Protein AF-A0A9K3GEQ9-F1 (afdb_monomer_lite)

Foldseek 3Di:
DPPVVVVVVQQVVLVDLVQQLVVQLVVQLVLLVLLLLLVVLCCCQVVVDPPPPVVVVVVVVSSVVSNCCSNVVSNVLSVVCVVVVQFGDDPRDTYRDCDCVNCVCSLVSCCVVHLVSSVVSLVSLVVSLVVSVVSLVVVPPDDPVNVVSVVVNVLSSQLSVLVCQLCVLVNVQSVCCSVDVVDDDPVSVVSNVVSVVVSVVSVCCSVVVPPVNVVVVVCVVVPPDPPVVVVVVVVVVVVVVVPPDPPPPPDDPPDPPDDDDDDDDDD

Structure (mmCIF, N/CA/C/O backbone):
data_AF-A0A9K3GEQ9-F1
#
_entry.id   AF-A0A9K3GEQ9-F1
#
loop_
_atom_site.group_PDB
_atom_site.id
_atom_site.type_symbol
_atom_site.label_atom_id
_atom_site.label_alt_id
_atom_site.label_comp_id
_atom_site.label_asym_id
_atom_site.label_entity_id
_atom_site.label_seq_id
_atom_site.pdbx_PDB_ins_code
_atom_site.Cartn_x
_atom_site.Cartn_y
_atom_site.Cartn_z
_atom_site.occupancy
_atom_site.B_iso_or_equiv
_atom_site.auth_seq_id
_atom_site.auth_comp_id
_atom_site.auth_asym_id
_atom_site.auth_atom_id
_atom_site.pdbx_PDB_model_num
ATOM 1 N N . MET A 1 1 ? 33.918 9.295 -15.907 1.00 46.88 1 MET A N 1
ATOM 2 C CA . MET A 1 1 ? 34.388 7.951 -16.320 1.00 46.88 1 MET A CA 1
ATOM 3 C C . MET A 1 1 ? 34.282 6.873 -15.223 1.00 46.88 1 MET A C 1
ATOM 5 O O . MET A 1 1 ? 34.717 5.760 -15.465 1.00 46.88 1 MET A O 1
ATOM 9 N N . SER A 1 2 ? 33.614 7.108 -14.082 1.00 50.62 2 SER A N 1
ATOM 10 C CA . SER A 1 2 ? 33.509 6.112 -12.988 1.00 50.62 2 SER A CA 1
ATOM 11 C C . SER A 1 2 ? 32.165 5.360 -12.909 1.00 50.62 2 SER A C 1
ATOM 13 O O . SER A 1 2 ? 31.911 4.670 -11.929 1.00 50.62 2 SER A O 1
ATOM 15 N N . ALA A 1 3 ? 31.292 5.479 -13.918 1.00 52.16 3 ALA A N 1
ATOM 16 C CA . ALA A 1 3 ? 29.950 4.877 -13.898 1.00 52.16 3 ALA A CA 1
ATOM 17 C C . ALA A 1 3 ? 29.906 3.394 -14.333 1.00 52.16 3 ALA A C 1
ATOM 19 O O . ALA A 1 3 ? 28.918 2.719 -14.068 1.00 52.16 3 ALA A O 1
ATOM 20 N N . GLY A 1 4 ? 30.962 2.867 -14.971 1.00 53.47 4 GLY A N 1
ATOM 21 C CA . GLY A 1 4 ? 30.954 1.514 -15.554 1.00 53.47 4 GLY A CA 1
ATOM 22 C C . GLY A 1 4 ? 31.165 0.359 -14.565 1.00 53.47 4 GLY A C 1
ATOM 23 O O . GLY A 1 4 ? 30.733 -0.758 -14.828 1.00 53.47 4 GLY A O 1
ATOM 24 N N . LEU A 1 5 ? 31.797 0.608 -13.413 1.00 53.12 5 LEU A N 1
ATOM 25 C CA . LEU A 1 5 ? 32.061 -0.433 -12.405 1.00 53.12 5 LEU A CA 1
ATOM 26 C C . LEU A 1 5 ? 30.821 -0.787 -11.568 1.00 53.12 5 LEU A C 1
ATOM 28 O O . LEU A 1 5 ? 30.738 -1.888 -11.034 1.00 53.12 5 LEU A O 1
ATOM 32 N N . CYS A 1 6 ? 29.841 0.116 -11.464 1.00 57.03 6 CYS A N 1
ATOM 33 C CA . CYS A 1 6 ? 28.639 -0.124 -10.659 1.00 57.03 6 CYS A CA 1
ATOM 34 C C . CYS A 1 6 ? 27.585 -0.952 -11.414 1.00 57.03 6 CYS A C 1
ATOM 36 O O . CYS A 1 6 ? 26.903 -1.783 -10.817 1.00 57.03 6 CYS A O 1
ATOM 38 N N . THR A 1 7 ? 27.488 -0.782 -12.735 1.00 59.28 7 THR A N 1
ATOM 39 C CA . THR A 1 7 ? 26.505 -1.478 -13.578 1.00 59.28 7 THR A CA 1
ATOM 40 C C . THR A 1 7 ? 26.748 -2.985 -13.633 1.00 59.28 7 THR A C 1
ATOM 42 O O . THR A 1 7 ? 25.789 -3.741 -13.521 1.00 59.28 7 THR A O 1
ATOM 45 N N . GLN A 1 8 ? 28.008 -3.437 -13.697 1.00 61.53 8 GLN A N 1
ATOM 46 C CA . GLN A 1 8 ? 28.331 -4.874 -13.698 1.00 61.53 8 GLN A CA 1
ATOM 47 C C . GLN A 1 8 ? 27.976 -5.570 -12.373 1.00 61.53 8 GLN A C 1
ATOM 49 O O . GLN A 1 8 ? 27.450 -6.687 -12.379 1.00 61.53 8 GLN A O 1
ATOM 54 N N . CYS A 1 9 ? 28.189 -4.902 -11.234 1.00 60.94 9 CYS A N 1
ATOM 55 C CA . CYS A 1 9 ? 27.784 -5.427 -9.928 1.00 60.94 9 CYS A CA 1
ATOM 56 C C . CYS A 1 9 ? 26.259 -5.525 -9.807 1.00 60.94 9 CYS A C 1
ATOM 58 O O . CYS A 1 9 ? 25.742 -6.516 -9.294 1.00 60.94 9 CYS A O 1
ATOM 60 N N . ALA A 1 10 ? 25.526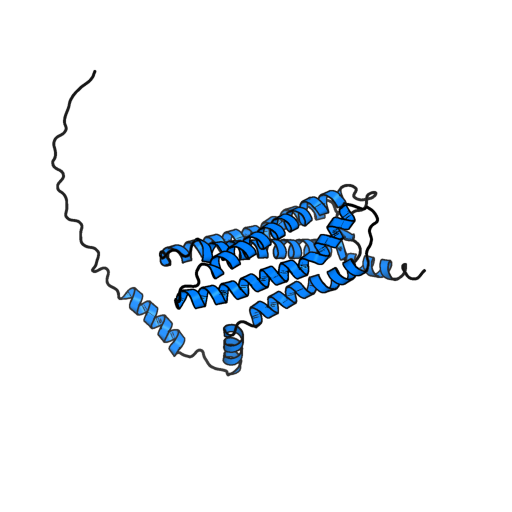 -4.534 -10.314 1.00 61.78 10 ALA A N 1
ATOM 61 C CA . ALA A 1 10 ? 24.074 -4.518 -10.210 1.00 61.78 10 ALA A CA 1
ATOM 62 C C . ALA A 1 10 ? 23.394 -5.563 -11.117 1.00 61.78 10 ALA A C 1
ATOM 64 O O . ALA A 1 10 ? 22.418 -6.197 -10.707 1.00 61.78 10 ALA A O 1
ATOM 65 N N . SER A 1 11 ? 23.958 -5.831 -12.301 1.00 61.56 11 SER A N 1
ATOM 66 C CA . SER A 1 11 ? 23.507 -6.931 -13.163 1.00 61.56 11 SER A CA 1
ATOM 67 C C . SER A 1 11 ? 23.730 -8.310 -12.532 1.00 61.56 11 SER A C 1
ATOM 69 O O . SER A 1 11 ? 22.896 -9.196 -12.704 1.00 61.56 11 SER A O 1
ATOM 71 N N . ALA A 1 12 ? 24.796 -8.492 -11.742 1.00 68.12 12 ALA A N 1
ATOM 72 C CA . ALA A 1 12 ? 25.027 -9.746 -11.022 1.00 68.12 12 ALA A CA 1
ATOM 73 C C . ALA A 1 12 ? 23.989 -9.974 -9.907 1.00 68.12 12 ALA A C 1
ATOM 75 O O . ALA A 1 12 ? 23.547 -11.104 -9.696 1.00 68.12 12 ALA A O 1
ATOM 76 N N . VAL A 1 13 ? 23.542 -8.903 -9.239 1.00 73.31 13 VAL A N 1
ATOM 77 C CA . VAL A 1 13 ? 22.483 -8.963 -8.213 1.00 73.31 13 VAL A CA 1
ATOM 78 C C . VAL A 1 13 ? 21.119 -9.300 -8.828 1.00 73.31 13 VAL A C 1
ATOM 80 O O . VAL A 1 13 ? 20.338 -10.028 -8.223 1.00 73.31 13 VAL A O 1
ATOM 83 N N . CYS A 1 14 ? 20.847 -8.849 -10.057 1.00 79.94 14 CYS A N 1
ATOM 84 C CA . CYS A 1 14 ? 19.617 -9.177 -10.790 1.00 79.94 14 CYS A CA 1
ATOM 85 C C . CYS A 1 14 ? 19.698 -10.488 -11.591 1.00 79.94 14 CYS A C 1
ATOM 87 O O . CYS A 1 14 ? 18.808 -10.763 -12.394 1.00 79.94 14 CYS A O 1
ATOM 89 N N . SER A 1 15 ? 20.739 -11.305 -11.392 1.00 74.69 15 SER A N 1
ATOM 90 C CA . SER A 1 15 ? 20.935 -12.547 -12.158 1.00 74.69 15 SER A CA 1
ATOM 91 C C . SER A 1 15 ? 19.791 -13.557 -11.983 1.00 74.69 15 SER A C 1
ATOM 93 O O . SER A 1 15 ? 19.531 -14.357 -12.881 1.00 74.69 15 SER A O 1
ATOM 95 N N . GLY A 1 16 ? 19.053 -13.485 -10.870 1.00 82.12 16 GLY A N 1
ATOM 96 C CA . GLY A 1 16 ? 17.821 -14.240 -10.661 1.00 82.12 16 GLY A CA 1
ATOM 97 C C . GLY A 1 16 ? 16.573 -13.406 -10.951 1.00 82.12 16 GLY A C 1
ATOM 98 O O . GLY A 1 16 ? 16.190 -12.568 -10.135 1.00 82.12 16 GLY A O 1
ATOM 99 N N . ARG A 1 17 ? 15.855 -13.710 -12.042 1.00 85.69 17 ARG A N 1
ATOM 100 C CA . ARG A 1 17 ? 14.510 -13.150 -12.322 1.00 85.69 17 ARG A CA 1
ATOM 101 C C . ARG A 1 17 ? 13.526 -13.361 -11.163 1.00 85.69 17 ARG A C 1
ATOM 103 O O . ARG A 1 17 ? 12.593 -12.584 -10.983 1.00 85.69 17 ARG A O 1
ATOM 110 N N . GLU A 1 18 ? 13.755 -14.397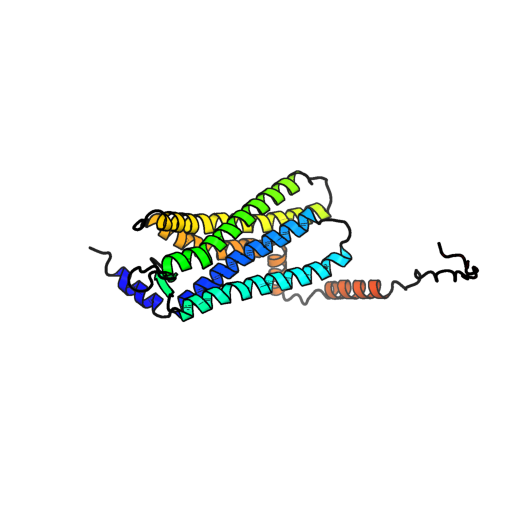 -10.359 1.00 91.44 18 GLU A N 1
ATOM 111 C CA . GLU A 1 18 ? 12.980 -14.721 -9.159 1.00 91.44 18 GLU A CA 1
ATOM 112 C C . GLU A 1 18 ? 12.973 -13.583 -8.128 1.00 91.44 18 GLU A C 1
ATOM 114 O O . GLU A 1 18 ? 11.944 -13.346 -7.497 1.00 91.44 18 GLU A O 1
ATOM 119 N N . TYR A 1 19 ? 14.073 -12.831 -7.998 1.00 91.81 19 TYR A N 1
ATOM 120 C CA . TYR A 1 19 ? 14.145 -11.699 -7.072 1.00 91.81 19 TYR A CA 1
ATOM 121 C C . TYR A 1 19 ? 13.210 -10.563 -7.491 1.00 91.81 19 TYR A C 1
ATOM 123 O O . TYR A 1 19 ? 12.513 -10.011 -6.642 1.00 91.81 19 TYR A O 1
ATOM 131 N N . GLY A 1 20 ? 13.130 -10.260 -8.791 1.00 93.00 20 GLY A N 1
ATOM 132 C CA . GLY A 1 20 ? 12.207 -9.252 -9.319 1.00 93.00 20 GLY A CA 1
ATOM 133 C C . GLY A 1 20 ? 10.742 -9.626 -9.087 1.00 93.00 20 GLY A C 1
ATOM 134 O O . GLY A 1 20 ? 9.950 -8.786 -8.663 1.00 93.00 20 GLY A O 1
ATOM 135 N N . VAL A 1 21 ? 10.396 -10.908 -9.268 1.00 95.69 21 VAL A N 1
ATOM 136 C CA . VAL A 1 21 ? 9.047 -11.427 -8.974 1.00 95.69 21 VAL A CA 1
ATOM 137 C C . VAL A 1 21 ? 8.713 -11.281 -7.494 1.00 95.69 21 VAL A C 1
ATOM 139 O O . VAL A 1 21 ? 7.637 -10.790 -7.151 1.00 95.69 21 VAL A O 1
ATOM 142 N N . GLN A 1 22 ? 9.625 -11.703 -6.612 1.00 95.19 22 GLN A N 1
ATOM 143 C CA . GLN A 1 22 ? 9.430 -11.604 -5.167 1.00 95.19 22 GLN A CA 1
ATOM 144 C C . GLN A 1 22 ? 9.269 -10.146 -4.739 1.00 95.19 22 GLN A C 1
ATOM 146 O O . GLN A 1 22 ? 8.322 -9.827 -4.021 1.00 95.19 22 GLN A O 1
ATOM 151 N N . GLN A 1 23 ? 10.147 -9.259 -5.213 1.00 94.00 23 GLN A N 1
ATOM 152 C CA . GLN A 1 23 ? 10.095 -7.841 -4.883 1.00 94.00 23 GLN A CA 1
ATOM 153 C C . GLN A 1 23 ? 8.774 -7.212 -5.346 1.00 94.00 23 GLN A C 1
ATOM 155 O O . GLN A 1 23 ? 8.074 -6.615 -4.530 1.00 94.00 23 GLN A O 1
ATOM 160 N N . TYR A 1 24 ? 8.383 -7.418 -6.610 1.00 95.88 24 TYR A N 1
ATOM 161 C CA . TYR A 1 24 ? 7.104 -6.941 -7.143 1.00 95.88 24 TYR A CA 1
ATOM 162 C C . TYR A 1 24 ? 5.922 -7.432 -6.302 1.00 95.88 24 TYR A C 1
ATOM 164 O O . TYR A 1 24 ? 5.072 -6.642 -5.890 1.00 95.88 24 TYR A O 1
ATOM 172 N N . TYR A 1 25 ? 5.882 -8.737 -6.016 1.00 97.19 25 TYR A N 1
ATOM 173 C CA . TYR A 1 25 ? 4.788 -9.352 -5.275 1.00 97.19 25 TYR A CA 1
ATOM 174 C C . TYR A 1 25 ? 4.661 -8.768 -3.866 1.00 97.19 25 TYR A C 1
ATOM 176 O O . TYR A 1 25 ? 3.570 -8.361 -3.466 1.00 97.19 25 TYR A O 1
ATOM 184 N N . PHE A 1 26 ? 5.762 -8.689 -3.113 1.00 95.56 26 PHE A N 1
ATOM 185 C CA . PHE A 1 26 ? 5.728 -8.166 -1.749 1.00 95.56 26 PHE A CA 1
ATOM 186 C C . PHE A 1 26 ? 5.393 -6.675 -1.701 1.00 95.56 26 PHE A C 1
ATOM 188 O O . PHE A 1 26 ? 4.630 -6.268 -0.824 1.00 95.56 26 PHE A O 1
ATOM 195 N N . GLU A 1 27 ? 5.899 -5.873 -2.641 1.00 95.00 27 GLU A N 1
ATOM 196 C CA . GLU A 1 27 ? 5.542 -4.457 -2.726 1.00 95.00 27 GLU A CA 1
ATOM 197 C C . GLU A 1 27 ? 4.049 -4.273 -3.043 1.00 95.00 27 GLU A C 1
ATOM 199 O O . GLU A 1 27 ? 3.363 -3.525 -2.346 1.00 95.00 27 GLU A O 1
ATOM 204 N N . ALA A 1 28 ? 3.504 -5.012 -4.013 1.00 96.44 28 ALA A N 1
ATOM 205 C CA . ALA A 1 28 ? 2.084 -4.945 -4.362 1.00 96.44 28 ALA A CA 1
ATOM 206 C C . ALA A 1 28 ? 1.176 -5.416 -3.209 1.00 96.44 28 ALA A C 1
ATOM 208 O O . ALA A 1 28 ? 0.184 -4.760 -2.882 1.00 96.44 28 ALA A O 1
ATOM 209 N N . VAL A 1 29 ? 1.544 -6.505 -2.524 1.00 96.75 29 VAL A N 1
ATOM 210 C CA . VAL A 1 29 ? 0.854 -6.979 -1.311 1.00 96.75 29 VAL A CA 1
ATOM 211 C C . VAL A 1 29 ? 0.884 -5.915 -0.213 1.00 96.75 29 VAL A C 1
ATOM 213 O O . VAL A 1 29 ? -0.140 -5.676 0.428 1.00 96.75 29 VAL A O 1
ATOM 216 N N . ALA A 1 30 ? 2.027 -5.260 0.014 1.00 94.69 30 ALA A N 1
ATOM 217 C CA . ALA A 1 30 ? 2.152 -4.204 1.017 1.00 94.69 30 ALA A CA 1
ATOM 218 C C . ALA A 1 30 ? 1.240 -3.011 0.689 1.00 94.69 30 ALA A C 1
ATOM 220 O O . ALA A 1 30 ? 0.511 -2.529 1.562 1.00 94.69 30 ALA A O 1
ATOM 221 N N . VAL A 1 31 ? 1.216 -2.586 -0.578 1.00 95.56 31 VAL A N 1
ATOM 222 C CA . VAL A 1 31 ? 0.337 -1.522 -1.078 1.00 95.56 31 VAL A CA 1
ATOM 223 C C . VAL A 1 31 ? -1.128 -1.899 -0.864 1.00 95.56 31 VAL A C 1
ATOM 225 O O . VAL A 1 31 ? -1.837 -1.194 -0.144 1.00 95.56 31 VAL A O 1
ATOM 228 N N . LEU A 1 32 ? -1.586 -3.046 -1.368 1.00 96.62 32 LEU A N 1
ATOM 229 C CA . LEU A 1 32 ? -2.963 -3.508 -1.164 1.00 96.62 32 LEU A CA 1
ATOM 230 C C . LEU A 1 32 ? -3.318 -3.680 0.318 1.00 96.62 32 LEU A C 1
ATOM 232 O O . LEU A 1 32 ? -4.439 -3.360 0.727 1.00 96.62 32 LEU A O 1
ATOM 236 N N . GLY A 1 33 ? -2.371 -4.112 1.149 1.00 95.38 33 GLY A N 1
ATOM 237 C CA . GLY A 1 33 ? -2.557 -4.238 2.591 1.00 95.38 33 GLY A CA 1
ATOM 238 C C . GLY A 1 33 ? -2.926 -2.925 3.263 1.00 95.38 33 GLY A C 1
ATOM 239 O O . GLY A 1 33 ? -3.820 -2.898 4.113 1.00 95.38 33 GLY A O 1
ATOM 240 N N . THR A 1 34 ? -2.338 -1.812 2.825 1.00 95.12 34 THR A N 1
ATOM 241 C CA . THR A 1 34 ? -2.711 -0.490 3.346 1.00 95.12 34 THR A CA 1
ATOM 242 C C . THR A 1 34 ? -4.159 -0.117 3.013 1.00 95.12 34 THR A C 1
ATOM 244 O O . THR A 1 34 ? -4.868 0.399 3.878 1.00 95.12 34 THR A O 1
ATOM 247 N N . SER A 1 35 ? -4.658 -0.477 1.824 1.00 95.94 35 SER A N 1
ATOM 248 C CA . SER A 1 35 ? -6.065 -0.264 1.451 1.00 95.94 35 SER A CA 1
ATOM 249 C C . SER A 1 35 ? -7.030 -1.115 2.292 1.00 95.94 35 SER A C 1
ATOM 251 O O . SER A 1 35 ? -8.099 -0.646 2.700 1.00 95.94 35 SER A O 1
ATOM 253 N N . ALA A 1 36 ? -6.638 -2.347 2.639 1.00 95.19 36 ALA A N 1
ATOM 254 C CA . ALA A 1 36 ? -7.415 -3.212 3.524 1.00 95.19 36 ALA A CA 1
ATOM 255 C C . ALA A 1 36 ? -7.489 -2.632 4.948 1.00 95.19 36 ALA A C 1
ATOM 257 O O . ALA A 1 36 ? -8.560 -2.631 5.567 1.00 95.19 36 ALA A O 1
ATOM 258 N N . ILE A 1 37 ? -6.378 -2.077 5.445 1.00 92.75 37 ILE A N 1
ATOM 259 C CA . ILE A 1 37 ? -6.312 -1.363 6.728 1.00 92.75 37 ILE A CA 1
ATOM 260 C C . ILE A 1 37 ? -7.225 -0.126 6.707 1.00 92.75 37 ILE A C 1
ATOM 262 O O . ILE A 1 37 ? -8.031 0.051 7.625 1.00 92.75 37 ILE A O 1
ATOM 266 N N . SER A 1 38 ? -7.165 0.686 5.649 1.00 94.50 38 SER A N 1
ATOM 267 C CA . SER A 1 38 ? -8.044 1.847 5.431 1.00 94.50 38 SER A CA 1
ATOM 268 C C . SER A 1 38 ? -9.527 1.465 5.396 1.00 94.50 38 SER A C 1
ATOM 270 O O . SER A 1 38 ? -10.355 2.079 6.075 1.00 94.50 38 SER A O 1
ATOM 272 N N . THR A 1 39 ? -9.873 0.386 4.692 1.00 93.75 39 THR A N 1
ATOM 273 C CA . THR A 1 39 ? -11.248 -0.134 4.632 1.00 93.75 39 THR A CA 1
ATOM 274 C C . THR A 1 39 ? -11.752 -0.521 6.024 1.00 93.75 39 THR A C 1
ATOM 276 O O . THR A 1 39 ? -12.876 -0.193 6.418 1.00 93.75 39 THR A O 1
ATOM 279 N N . TYR A 1 40 ? -10.911 -1.208 6.801 1.00 90.94 40 TYR A N 1
ATOM 280 C CA . TYR A 1 40 ? -11.239 -1.601 8.168 1.00 90.94 40 TYR A CA 1
ATOM 281 C C . TYR A 1 40 ? -11.413 -0.385 9.089 1.00 90.94 40 TYR A C 1
ATOM 283 O O . TYR A 1 40 ? -12.348 -0.344 9.891 1.00 90.94 40 TYR A O 1
ATOM 291 N N . LEU A 1 41 ? -10.570 0.637 8.924 1.00 89.00 41 LEU A N 1
ATOM 292 C CA . LEU A 1 41 ? -10.671 1.919 9.619 1.00 89.00 41 LEU A CA 1
ATOM 293 C C . LEU A 1 41 ? -12.013 2.611 9.372 1.00 89.00 41 LEU A C 1
ATOM 295 O O . LEU A 1 41 ? -12.731 2.915 10.327 1.00 89.00 41 LEU A O 1
ATOM 299 N N . ILE A 1 42 ? -12.379 2.819 8.104 1.00 91.19 42 ILE A N 1
ATOM 300 C CA . ILE A 1 42 ? -13.665 3.424 7.730 1.00 91.19 42 ILE A CA 1
ATOM 301 C C . ILE A 1 42 ? -14.800 2.644 8.375 1.00 91.19 42 ILE A C 1
ATOM 303 O O . ILE A 1 42 ? -15.710 3.232 8.955 1.00 91.19 42 ILE A O 1
ATOM 307 N N . ARG A 1 43 ? -14.729 1.311 8.332 1.00 89.06 43 ARG A N 1
ATOM 308 C CA . ARG A 1 43 ? -15.777 0.462 8.886 1.00 89.06 43 ARG A CA 1
ATOM 309 C C . ARG A 1 43 ? -15.935 0.621 10.396 1.00 89.06 43 ARG A C 1
ATOM 311 O O . ARG A 1 43 ? -17.067 0.661 10.877 1.00 89.06 43 ARG A O 1
ATOM 318 N N . ILE A 1 44 ? -14.829 0.748 11.131 1.00 85.38 44 ILE A N 1
ATOM 319 C CA . ILE A 1 44 ? -14.855 1.018 12.574 1.00 85.38 44 ILE A CA 1
ATOM 320 C C . ILE A 1 44 ? -15.533 2.359 12.865 1.00 85.38 44 ILE A C 1
ATOM 322 O O . ILE A 1 44 ? -16.353 2.419 13.779 1.00 85.38 44 ILE A O 1
ATOM 326 N N . PHE A 1 45 ? -15.204 3.413 12.114 1.00 84.31 45 PHE A N 1
ATOM 327 C CA . PHE A 1 45 ? -15.668 4.772 12.408 1.00 84.31 45 PHE A CA 1
ATOM 328 C C . PHE A 1 45 ? -17.079 5.057 11.902 1.00 84.31 45 PHE A C 1
ATOM 330 O O . PHE A 1 45 ? -17.933 5.488 12.678 1.00 84.31 45 PHE A O 1
ATOM 337 N N . VAL A 1 46 ? -17.339 4.776 10.627 1.00 85.62 46 VAL A N 1
ATOM 338 C CA . VAL A 1 46 ? -18.611 5.083 9.962 1.00 85.62 46 VAL A CA 1
ATOM 339 C C . VAL A 1 46 ? -19.727 4.176 10.468 1.00 85.62 46 VAL A C 1
ATOM 341 O O . VAL A 1 46 ? -20.818 4.644 10.772 1.00 85.62 46 VAL A O 1
ATOM 344 N N . PHE A 1 47 ? -19.455 2.880 10.631 1.00 80.75 47 PHE A N 1
ATOM 345 C CA . PHE A 1 47 ? -20.469 1.908 11.044 1.00 80.75 47 PHE A CA 1
ATOM 346 C C . PHE A 1 47 ? -20.384 1.568 12.531 1.00 80.75 47 PHE A C 1
ATOM 348 O O . PHE A 1 47 ? -20.720 0.455 12.932 1.00 80.75 47 PHE A O 1
ATOM 355 N N . SER A 1 48 ? -19.983 2.518 13.378 1.00 73.38 48 SER A N 1
ATOM 356 C CA . SER A 1 48 ? -19.884 2.377 14.840 1.00 73.38 48 SER A CA 1
ATOM 357 C C . SER A 1 48 ? -21.240 2.221 15.567 1.00 73.38 48 SER A C 1
ATOM 359 O O . SER A 1 48 ? -21.347 2.501 16.756 1.00 73.38 48 SER A O 1
ATOM 361 N N . SER A 1 49 ? -22.273 1.689 14.903 1.00 66.00 49 SER A N 1
ATOM 362 C CA . SER A 1 49 ? -23.617 1.485 15.459 1.00 66.00 49 SER A CA 1
ATOM 363 C C . SER A 1 49 ? -23.638 0.503 16.656 1.00 66.00 49 SER A C 1
ATOM 365 O O . SER A 1 49 ? -22.716 -0.303 16.823 1.00 66.00 49 SER A O 1
ATOM 367 N N . PRO A 1 50 ? -24.673 0.515 17.515 1.00 65.12 50 PRO A N 1
ATOM 368 C CA . PRO A 1 50 ? -24.719 -0.298 18.739 1.00 65.12 50 PRO A CA 1
ATOM 369 C C . PRO A 1 50 ? -24.822 -1.827 18.537 1.00 65.12 50 PRO A C 1
ATOM 371 O O . PRO A 1 50 ? -24.679 -2.579 19.500 1.00 65.12 50 PRO A O 1
ATOM 374 N N . LEU A 1 51 ? -24.982 -2.335 17.309 1.00 65.44 51 LEU A N 1
ATOM 375 C CA . LEU A 1 51 ? -25.147 -3.771 17.018 1.00 65.44 51 LEU A CA 1
ATOM 376 C C . LEU A 1 51 ? -23.817 -4.560 17.024 1.00 65.44 51 LEU A C 1
ATOM 378 O O . LEU A 1 51 ? -23.431 -5.201 16.045 1.00 65.44 51 LEU A O 1
ATOM 382 N N . ALA A 1 52 ? -23.103 -4.531 18.150 1.00 64.81 52 ALA A N 1
ATOM 383 C CA . ALA A 1 52 ? -21.744 -5.063 18.287 1.00 64.81 52 ALA A CA 1
ATOM 384 C C . ALA A 1 52 ? -21.631 -6.595 18.121 1.00 64.81 52 ALA A C 1
ATOM 386 O O . ALA A 1 52 ? -20.613 -7.085 17.633 1.00 64.81 52 ALA A O 1
ATOM 387 N N . LYS A 1 53 ? -22.664 -7.371 18.490 1.00 69.12 53 LYS A N 1
ATOM 388 C CA . LYS A 1 53 ? -22.570 -8.845 18.543 1.00 69.12 53 LYS A CA 1
ATOM 389 C C . LYS A 1 53 ? -22.609 -9.508 17.155 1.00 69.12 53 LYS A C 1
ATOM 391 O O . LYS A 1 53 ? -21.803 -10.394 16.891 1.00 69.12 53 LYS A O 1
ATOM 396 N N . ARG A 1 54 ? -23.464 -9.040 16.230 1.00 75.06 54 ARG A N 1
ATOM 397 C CA . ARG A 1 54 ? -23.486 -9.532 14.828 1.00 75.06 54 ARG A CA 1
ATOM 398 C C . ARG A 1 54 ? -22.260 -9.077 14.020 1.00 75.06 54 ARG A C 1
ATOM 400 O O . ARG A 1 54 ? -21.883 -9.735 13.052 1.00 75.06 54 ARG A O 1
ATOM 407 N N . ARG A 1 55 ? -21.604 -7.991 14.445 1.00 74.06 55 ARG A N 1
ATOM 408 C CA . ARG A 1 55 ? -20.458 -7.389 13.750 1.00 74.06 55 ARG A CA 1
ATOM 409 C C . ARG A 1 55 ? -19.211 -8.271 13.774 1.00 74.06 55 ARG A C 1
ATOM 411 O O . ARG A 1 55 ? -18.590 -8.461 12.735 1.00 74.06 55 ARG A O 1
ATOM 418 N N . GLY A 1 56 ? -18.893 -8.888 14.915 1.00 81.94 56 GLY A N 1
ATOM 419 C CA . GLY A 1 56 ? -17.661 -9.673 15.056 1.00 81.94 56 GLY A CA 1
ATOM 420 C C . GLY A 1 56 ? -17.537 -10.829 14.052 1.00 81.94 56 GLY A C 1
ATOM 421 O O . GLY A 1 56 ? -16.448 -11.102 13.553 1.00 81.94 56 GLY A O 1
ATOM 422 N N . GLN A 1 57 ? -18.644 -11.492 13.703 1.00 86.94 57 GLN A N 1
ATOM 423 C CA . GLN A 1 57 ? -18.621 -12.577 12.715 1.00 86.94 57 GLN A CA 1
ATOM 424 C C . GLN A 1 57 ? -18.510 -12.054 11.276 1.00 86.94 57 GLN A C 1
ATOM 426 O O . GLN A 1 57 ? -17.819 -12.662 10.456 1.00 86.94 57 GLN A O 1
ATOM 431 N N . GLN A 1 58 ? -19.157 -10.928 10.964 1.00 87.94 58 GLN A N 1
ATOM 432 C CA . GLN A 1 58 ? -19.048 -10.299 9.647 1.00 87.94 58 GLN A CA 1
ATOM 433 C C . GLN A 1 58 ? -17.648 -9.730 9.400 1.00 87.94 58 GLN A C 1
ATOM 435 O O . GLN A 1 58 ? -17.112 -9.912 8.310 1.00 87.94 58 GLN A O 1
ATOM 440 N N . ASP A 1 59 ? -17.028 -9.118 10.409 1.00 89.44 59 ASP A N 1
ATOM 441 C CA . ASP A 1 59 ? -15.683 -8.550 10.296 1.00 89.44 59 ASP A CA 1
ATOM 442 C C . ASP A 1 59 ? -14.639 -9.642 10.050 1.00 89.44 59 ASP A C 1
ATOM 444 O O . ASP A 1 59 ? -13.792 -9.489 9.177 1.00 89.44 59 ASP A O 1
ATOM 448 N N . LYS A 1 60 ? -14.752 -10.801 10.715 1.00 90.50 60 LYS A N 1
ATOM 449 C CA . LYS A 1 60 ? -13.888 -11.962 10.431 1.00 90.50 60 LYS A CA 1
ATOM 450 C C . LYS A 1 60 ? -13.999 -12.429 8.978 1.00 90.50 60 LYS A C 1
ATOM 452 O O . LYS A 1 60 ? -12.984 -12.717 8.348 1.00 90.50 60 LYS A O 1
ATOM 457 N N . LYS A 1 61 ? -15.222 -12.501 8.437 1.00 93.31 61 LYS A N 1
ATOM 458 C CA . LYS A 1 61 ? -15.442 -12.870 7.028 1.00 93.31 61 LYS A CA 1
ATOM 459 C C . LYS A 1 61 ? -14.852 -11.822 6.084 1.00 93.31 61 LYS A C 1
ATOM 461 O O . LYS A 1 61 ? -14.227 -12.201 5.099 1.00 93.31 61 LYS A O 1
ATOM 466 N N . LEU A 1 62 ? -15.024 -10.534 6.387 1.00 93.06 62 LEU A N 1
ATOM 467 C CA . LEU A 1 62 ? -14.465 -9.443 5.591 1.00 93.06 62 LEU A CA 1
ATOM 468 C C . LEU A 1 62 ? -12.934 -9.469 5.600 1.00 93.06 62 LEU A C 1
ATOM 470 O O . LEU A 1 62 ? -12.342 -9.468 4.531 1.00 93.06 62 LEU A O 1
ATOM 474 N N . ILE A 1 63 ? -12.302 -9.560 6.774 1.00 93.44 63 ILE A N 1
ATOM 475 C CA . ILE A 1 63 ? -10.838 -9.615 6.907 1.00 93.44 63 ILE A CA 1
ATOM 476 C C . ILE A 1 63 ? -10.279 -10.808 6.131 1.00 93.44 63 ILE A C 1
ATOM 478 O O . ILE A 1 63 ? -9.305 -10.657 5.404 1.00 93.44 63 ILE A O 1
ATOM 482 N N . ARG A 1 64 ? -10.922 -11.982 6.214 1.00 95.69 64 ARG A N 1
ATOM 483 C CA . ARG A 1 64 ? -10.501 -13.158 5.438 1.00 95.69 64 ARG A CA 1
ATOM 484 C C . ARG A 1 64 ? -10.593 -12.917 3.929 1.00 95.69 64 ARG A C 1
ATOM 486 O O . ARG A 1 64 ? -9.697 -13.332 3.205 1.00 95.69 64 ARG A O 1
ATOM 493 N N . ARG A 1 65 ? -11.659 -12.264 3.455 1.00 96.06 65 ARG A N 1
ATOM 494 C CA . ARG A 1 65 ? -11.833 -11.932 2.030 1.00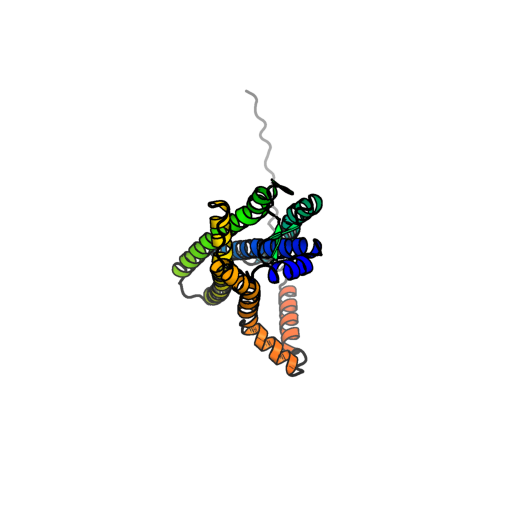 96.06 65 ARG A CA 1
ATOM 495 C C . ARG A 1 65 ? -10.814 -10.897 1.557 1.00 96.06 65 ARG A C 1
ATOM 497 O O . ARG A 1 65 ? -10.212 -11.107 0.516 1.00 96.06 65 ARG A O 1
ATOM 504 N N . LEU A 1 66 ? -10.600 -9.830 2.328 1.00 95.44 66 LEU A N 1
ATOM 505 C CA . LEU A 1 66 ? -9.605 -8.798 2.024 1.00 95.44 66 LEU A CA 1
ATOM 506 C C . LEU A 1 66 ? -8.185 -9.368 2.037 1.00 95.44 66 LEU A C 1
ATOM 508 O O . LEU A 1 66 ? -7.412 -9.074 1.138 1.00 95.44 66 LEU A O 1
ATOM 512 N N . GLY A 1 67 ? -7.863 -10.229 3.007 1.00 95.12 67 GLY A N 1
ATOM 513 C CA . GLY A 1 67 ? -6.579 -10.923 3.054 1.00 95.12 67 GLY A CA 1
ATOM 514 C C . GLY A 1 67 ? -6.375 -11.827 1.840 1.00 95.12 67 GLY A C 1
ATOM 515 O O . GLY A 1 67 ? -5.333 -11.753 1.202 1.00 95.12 67 GLY A O 1
ATOM 516 N N . LEU A 1 68 ? -7.383 -12.627 1.470 1.00 96.88 68 LEU A N 1
ATOM 517 C CA . LEU A 1 68 ? -7.316 -13.450 0.259 1.00 96.88 68 LEU A CA 1
ATOM 518 C C . LEU A 1 68 ? -7.101 -12.586 -0.990 1.00 96.88 68 LEU A C 1
ATOM 520 O O . LEU A 1 68 ? -6.224 -12.891 -1.784 1.00 96.88 68 LEU A O 1
ATOM 524 N N . PHE A 1 69 ? -7.864 -11.502 -1.136 1.00 96.56 69 PHE A N 1
ATOM 525 C CA . PHE A 1 69 ? -7.738 -10.568 -2.255 1.00 96.56 69 PHE A CA 1
ATOM 526 C C . PHE A 1 69 ? -6.329 -9.965 -2.339 1.00 96.56 69 PHE A C 1
ATOM 528 O O . PHE A 1 69 ? -5.695 -10.050 -3.382 1.00 96.56 69 PHE A O 1
ATOM 535 N N . MET A 1 70 ? -5.811 -9.443 -1.226 1.00 96.62 70 MET A N 1
ATOM 536 C CA . MET A 1 70 ? -4.488 -8.818 -1.134 1.00 96.62 70 MET A CA 1
ATOM 537 C C . MET A 1 70 ? -3.347 -9.756 -1.543 1.00 96.62 70 MET A C 1
ATOM 539 O O . MET A 1 70 ? -2.396 -9.297 -2.159 1.00 96.62 70 MET A O 1
ATOM 543 N N . TYR A 1 71 ? -3.421 -11.046 -1.203 1.00 96.94 71 TYR A N 1
ATOM 544 C CA . TYR A 1 71 ? -2.382 -12.012 -1.571 1.00 96.94 71 TYR A CA 1
ATOM 545 C C . TYR A 1 71 ? -2.580 -12.603 -2.967 1.00 96.94 71 TYR A C 1
ATOM 547 O O . TYR A 1 71 ? -1.610 -12.893 -3.650 1.00 96.94 71 TYR A O 1
ATOM 555 N N . VAL A 1 72 ? -3.822 -12.808 -3.406 1.00 97.38 72 VAL A N 1
ATOM 556 C CA . VAL A 1 72 ? -4.097 -13.485 -4.679 1.00 97.38 72 VAL A CA 1
ATOM 557 C C . VAL A 1 72 ? -4.006 -12.528 -5.865 1.00 97.38 72 VAL A C 1
ATOM 559 O O . VAL A 1 72 ? -3.495 -12.917 -6.909 1.00 97.38 72 VAL A O 1
ATOM 562 N N . VAL A 1 73 ? -4.465 -11.281 -5.725 1.00 96.81 73 VAL A N 1
ATOM 563 C CA . VAL A 1 73 ? -4.493 -10.325 -6.843 1.00 96.81 73 VAL A CA 1
ATOM 564 C C . VAL A 1 73 ? -3.097 -10.026 -7.394 1.00 96.81 73 VAL A C 1
ATOM 566 O O . VAL A 1 73 ? -2.941 -10.188 -8.601 1.00 96.81 73 VAL A O 1
ATOM 569 N N . PRO A 1 74 ? -2.068 -9.716 -6.579 1.00 97.75 74 PRO A N 1
ATOM 570 C CA . PRO A 1 74 ? -0.720 -9.455 -7.089 1.00 97.75 74 PRO A CA 1
ATOM 571 C C . PRO A 1 74 ? -0.033 -10.651 -7.754 1.00 97.75 74 PRO A C 1
ATOM 573 O O . PRO A 1 74 ? 0.896 -10.453 -8.535 1.00 97.75 74 PRO A O 1
ATOM 576 N N . LEU A 1 75 ? -0.472 -11.889 -7.483 1.00 97.44 75 LEU A N 1
ATOM 577 C CA . LEU A 1 75 ? 0.103 -13.076 -8.129 1.00 97.44 75 LEU A CA 1
ATOM 578 C C . LEU A 1 75 ? -0.157 -13.091 -9.635 1.00 97.44 75 LEU A C 1
ATOM 580 O O . LEU A 1 75 ? 0.713 -13.518 -10.385 1.00 97.44 75 LEU A O 1
ATOM 584 N N . PHE A 1 76 ? -1.323 -12.624 -10.089 1.00 97.25 76 PHE A N 1
ATOM 585 C CA . PHE A 1 76 ? -1.674 -12.627 -11.511 1.00 97.25 76 PHE A CA 1
ATOM 586 C C . PHE A 1 76 ? -0.746 -11.751 -12.369 1.00 97.25 76 PHE A C 1
ATOM 588 O O . PHE A 1 76 ? -0.150 -12.290 -13.304 1.00 97.25 76 PHE A O 1
ATOM 595 N N . PRO A 1 77 ? -0.563 -10.445 -12.086 1.00 96.94 77 PRO A N 1
ATOM 596 C CA . PRO A 1 77 ? 0.359 -9.620 -12.855 1.00 96.94 77 PRO A CA 1
ATOM 597 C C . PRO A 1 77 ? 1.820 -10.046 -12.656 1.00 96.94 77 PRO A C 1
ATOM 599 O O . PRO A 1 77 ? 2.574 -10.036 -13.625 1.00 96.94 77 PRO A O 1
ATOM 602 N N . ALA A 1 78 ? 2.216 -10.509 -11.462 1.00 96.94 78 ALA A N 1
ATOM 603 C CA . ALA A 1 78 ? 3.562 -11.039 -11.227 1.00 96.94 78 ALA A CA 1
ATOM 604 C C . ALA A 1 78 ? 3.864 -12.259 -12.117 1.00 96.94 78 ALA A C 1
ATOM 606 O O . ALA A 1 78 ? 4.882 -12.290 -12.809 1.00 96.94 78 ALA A O 1
ATOM 607 N N . ALA A 1 79 ? 2.958 -13.245 -12.142 1.00 97.12 79 ALA A N 1
ATOM 608 C CA . ALA A 1 79 ? 3.079 -14.437 -12.977 1.00 97.12 79 ALA A CA 1
ATOM 609 C C . ALA A 1 79 ? 3.045 -14.088 -14.468 1.00 97.12 79 ALA A C 1
ATOM 611 O O . ALA A 1 79 ? 3.805 -14.657 -15.251 1.00 97.12 79 ALA A O 1
ATOM 612 N N . TYR A 1 80 ? 2.205 -13.126 -14.857 1.00 96.56 80 TYR A N 1
ATOM 613 C CA . TYR A 1 80 ? 2.143 -12.658 -16.232 1.00 96.56 80 TYR A CA 1
ATOM 614 C C . TYR A 1 80 ? 3.471 -12.026 -16.680 1.00 96.56 80 TYR A C 1
ATOM 616 O O . TYR A 1 80 ? 4.026 -12.429 -17.699 1.00 96.56 80 TYR A O 1
ATOM 624 N N . ILE A 1 81 ? 4.011 -11.063 -15.921 1.00 95.56 81 ILE A N 1
ATOM 625 C CA . ILE A 1 81 ? 5.275 -10.387 -16.268 1.00 95.56 81 ILE A CA 1
ATOM 626 C C . ILE A 1 81 ? 6.428 -11.398 -16.293 1.00 95.56 81 ILE A C 1
ATOM 628 O O . ILE A 1 81 ? 7.284 -11.341 -17.177 1.00 95.56 81 ILE A O 1
ATOM 632 N N . TYR A 1 82 ? 6.423 -12.361 -15.366 1.00 95.50 82 TYR A N 1
ATOM 633 C CA . TYR A 1 82 ? 7.400 -13.445 -15.341 1.00 95.50 82 TYR A CA 1
ATOM 634 C C . TYR A 1 82 ? 7.341 -14.304 -16.609 1.00 95.50 82 TYR A C 1
ATOM 636 O O . TYR A 1 82 ? 8.381 -14.572 -17.211 1.00 95.50 82 TYR A O 1
ATOM 644 N N . ALA A 1 83 ? 6.138 -14.681 -17.059 1.00 95.69 83 ALA A N 1
ATOM 645 C CA . ALA A 1 83 ? 5.945 -15.447 -18.289 1.00 95.69 83 ALA A CA 1
ATOM 646 C C . ALA A 1 83 ? 6.442 -14.695 -19.538 1.00 95.69 83 ALA A C 1
ATOM 648 O O . ALA A 1 83 ? 6.961 -15.320 -20.458 1.00 95.69 83 ALA A O 1
ATOM 649 N N . GLN A 1 84 ? 6.343 -13.362 -19.544 1.00 94.62 84 GLN A N 1
ATOM 650 C CA . GLN A 1 84 ? 6.874 -12.501 -20.610 1.00 94.62 84 GLN A CA 1
ATOM 651 C C . GLN A 1 84 ? 8.373 -12.210 -20.486 1.00 94.62 84 GLN A C 1
ATOM 653 O O . GLN A 1 84 ? 8.911 -11.449 -21.282 1.00 94.62 84 GLN A O 1
ATOM 658 N N . GLN A 1 85 ? 9.054 -12.781 -19.488 1.00 93.38 85 GLN A N 1
ATOM 659 C CA . GLN A 1 85 ? 10.461 -12.498 -19.202 1.00 93.38 85 GLN A CA 1
ATOM 660 C C . GLN A 1 85 ? 10.752 -11.008 -18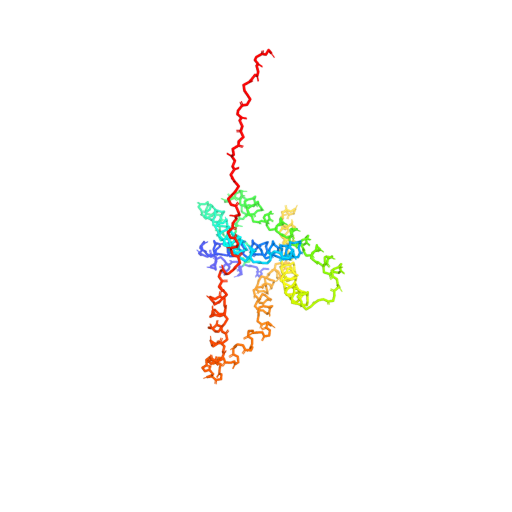.937 1.00 93.38 85 GLN A C 1
ATOM 662 O O . GLN A 1 85 ? 11.879 -10.564 -19.118 1.00 93.38 85 GLN A O 1
ATOM 667 N N . GLY A 1 86 ? 9.756 -10.246 -18.473 1.00 92.88 86 GLY A N 1
ATOM 668 C CA . GLY A 1 86 ? 9.837 -8.787 -18.346 1.00 92.88 86 GLY A CA 1
ATOM 669 C C . GLY A 1 86 ? 10.539 -8.271 -17.085 1.00 92.88 86 GLY A C 1
ATOM 670 O O . GLY A 1 86 ? 10.516 -7.068 -16.840 1.00 92.88 86 GLY A O 1
ATOM 671 N N . PHE A 1 87 ? 11.111 -9.148 -16.252 1.00 94.12 87 PHE A N 1
ATOM 672 C CA . PHE A 1 87 ? 11.891 -8.755 -15.072 1.00 94.12 87 PHE A CA 1
ATOM 673 C C . PHE A 1 87 ? 13.379 -8.673 -15.413 1.00 94.12 87 PHE A C 1
ATOM 675 O O . PHE A 1 87 ? 13.961 -9.653 -15.881 1.00 94.12 87 PHE A O 1
ATOM 682 N N . GLY A 1 88 ? 13.989 -7.533 -15.098 1.00 91.62 88 GLY A N 1
ATOM 683 C CA . GLY A 1 88 ? 15.379 -7.225 -15.406 1.00 91.62 88 GLY A CA 1
ATOM 684 C C . GLY A 1 88 ? 15.930 -6.101 -14.532 1.00 91.62 88 GLY A C 1
ATOM 685 O O . GLY A 1 88 ? 15.380 -5.764 -13.479 1.00 91.62 88 GLY A O 1
ATOM 686 N N . TYR A 1 89 ? 17.056 -5.532 -14.947 1.00 89.56 89 TYR A N 1
ATOM 687 C CA . TYR A 1 89 ? 17.692 -4.438 -14.221 1.00 89.56 89 TYR A CA 1
ATOM 688 C C . TYR A 1 89 ? 16.950 -3.124 -14.493 1.00 89.56 89 TYR A C 1
ATOM 690 O O . TYR A 1 89 ? 16.879 -2.654 -15.623 1.00 89.56 89 TYR A O 1
ATOM 698 N N . SER A 1 90 ? 16.401 -2.497 -13.450 1.00 86.88 90 SER A N 1
ATOM 699 C CA . SER A 1 90 ? 15.745 -1.191 -13.562 1.00 86.88 90 SER A CA 1
ATOM 700 C C . SER A 1 90 ? 16.344 -0.214 -12.560 1.00 86.88 90 SER A C 1
ATOM 702 O O . SER A 1 90 ? 15.864 -0.051 -11.433 1.00 86.88 90 SER A O 1
ATOM 704 N N . THR A 1 91 ? 17.404 0.456 -13.003 1.00 84.25 91 THR A N 1
ATOM 705 C CA . THR A 1 91 ? 18.113 1.509 -12.264 1.00 84.25 91 THR A CA 1
ATOM 706 C C . THR A 1 91 ? 18.902 0.998 -11.056 1.00 84.25 91 THR A C 1
ATOM 708 O O . THR A 1 91 ? 20.114 0.911 -11.142 1.00 84.25 91 THR A O 1
ATOM 711 N N . LEU A 1 92 ? 18.263 0.666 -9.932 1.00 84.31 92 LEU A N 1
ATOM 712 C CA . LEU A 1 92 ? 18.943 0.218 -8.700 1.00 84.31 92 LEU A CA 1
ATOM 713 C C . LEU A 1 92 ? 18.475 -1.159 -8.209 1.00 84.31 92 LEU A C 1
ATOM 715 O O . LEU A 1 92 ? 19.058 -1.710 -7.279 1.00 84.31 92 LEU A O 1
ATOM 719 N N . TRP A 1 93 ? 17.430 -1.719 -8.817 1.00 87.19 93 TRP A N 1
ATOM 720 C CA . TRP A 1 93 ? 16.739 -2.922 -8.342 1.00 87.19 93 TRP A CA 1
ATOM 721 C C . TRP A 1 93 ? 16.404 -3.850 -9.503 1.00 87.19 93 TRP A C 1
ATOM 723 O O . TRP A 1 93 ? 16.341 -3.428 -10.662 1.00 87.19 93 TRP A O 1
ATOM 733 N N . CYS A 1 94 ? 16.115 -5.105 -9.160 1.00 90.88 94 CYS A N 1
ATOM 734 C CA . CYS A 1 94 ? 15.479 -6.032 -10.080 1.00 90.88 94 CYS A CA 1
ATOM 735 C C . CYS A 1 94 ? 13.990 -5.688 -10.148 1.00 90.88 94 CYS A C 1
ATOM 737 O O . CYS A 1 94 ? 13.265 -5.829 -9.164 1.00 90.88 94 CYS A O 1
ATOM 739 N N . TRP A 1 95 ? 13.534 -5.186 -11.289 1.00 93.19 95 TRP A N 1
ATOM 740 C CA . TRP A 1 95 ? 12.157 -4.736 -11.463 1.00 93.19 95 TRP A CA 1
ATOM 741 C C . TRP A 1 95 ? 11.662 -5.041 -12.875 1.00 93.19 95 TRP A C 1
ATOM 743 O O . TRP A 1 95 ? 12.378 -5.623 -13.684 1.00 93.19 95 TRP A O 1
ATOM 753 N N . VAL A 1 96 ? 10.429 -4.643 -13.179 1.00 94.06 96 VAL A N 1
ATOM 754 C CA . VAL A 1 96 ? 9.902 -4.682 -14.544 1.00 94.06 96 VAL A CA 1
ATOM 755 C C . VAL A 1 96 ? 10.757 -3.776 -15.432 1.00 94.06 96 VAL A C 1
ATOM 757 O O . VAL A 1 96 ? 10.818 -2.555 -15.221 1.00 94.06 96 VAL A O 1
ATOM 760 N N . GLU A 1 97 ? 11.440 -4.393 -16.388 1.00 91.88 97 GLU A N 1
ATOM 761 C CA . GLU A 1 97 ? 12.338 -3.730 -17.320 1.00 91.88 97 GLU A CA 1
ATOM 762 C C . GLU A 1 97 ? 11.531 -2.886 -18.312 1.00 91.88 97 GLU A C 1
ATOM 764 O O . GLU A 1 97 ? 10.414 -3.221 -18.705 1.00 91.88 97 GLU A O 1
ATOM 769 N N . CYS A 1 98 ? 12.076 -1.727 -18.653 1.00 89.25 98 CYS A N 1
ATOM 770 C CA . CYS A 1 98 ? 11.491 -0.781 -19.596 1.00 89.25 98 CYS A CA 1
ATOM 771 C C . CYS A 1 98 ? 12.573 -0.510 -20.630 1.00 89.25 98 CYS A C 1
ATOM 773 O O . CYS A 1 98 ? 13.231 0.525 -20.603 1.00 89.25 98 CYS A O 1
ATOM 775 N N . ASP A 1 99 ? 12.803 -1.523 -21.456 1.00 86.44 99 ASP A N 1
ATOM 776 C CA . ASP A 1 99 ? 13.748 -1.482 -22.557 1.00 86.44 99 ASP A CA 1
ATOM 777 C C . ASP A 1 99 ? 12.949 -1.488 -23.860 1.00 86.44 99 ASP A C 1
ATOM 779 O O . ASP A 1 99 ? 12.210 -2.432 -24.139 1.00 86.44 99 ASP A O 1
ATOM 783 N N . LEU A 1 100 ? 13.053 -0.405 -24.631 1.00 82.00 100 LEU A N 1
ATOM 784 C CA . LEU A 1 100 ? 12.308 -0.244 -25.879 1.00 82.00 100 LEU A CA 1
ATOM 785 C C . LEU A 1 100 ? 12.730 -1.254 -26.957 1.00 82.00 100 LEU A C 1
ATOM 787 O O . LEU A 1 100 ? 11.927 -1.544 -27.842 1.00 82.00 100 LEU A O 1
ATOM 791 N N . GLU A 1 101 ? 13.946 -1.795 -26.882 1.00 84.50 101 GLU A N 1
ATOM 792 C CA . GLU A 1 101 ? 14.480 -2.749 -27.853 1.00 84.50 101 GLU A CA 1
ATOM 793 C C . GLU A 1 101 ? 14.075 -4.185 -27.506 1.00 84.50 101 GLU A C 1
ATOM 795 O O . GLU A 1 101 ? 13.569 -4.910 -28.364 1.00 84.50 101 GLU A O 1
ATOM 800 N N . TYR A 1 102 ? 14.243 -4.593 -26.244 1.00 80.06 102 TYR A N 1
ATOM 801 C CA . TYR A 1 102 ? 13.992 -5.978 -25.820 1.00 80.06 102 TYR A CA 1
ATOM 802 C C . TYR A 1 102 ? 12.555 -6.222 -25.348 1.00 80.06 102 TYR A C 1
ATOM 804 O O . TYR A 1 102 ? 12.002 -7.302 -25.569 1.00 80.06 102 TYR A O 1
ATOM 812 N N . PHE A 1 103 ? 11.929 -5.236 -24.701 1.00 81.81 103 PHE A N 1
ATOM 813 C CA . PHE A 1 103 ? 10.586 -5.361 -24.139 1.00 81.81 103 PHE A CA 1
ATOM 814 C C . PHE A 1 103 ? 9.801 -4.045 -24.288 1.00 81.81 103 PHE A C 1
ATOM 816 O O . PHE A 1 103 ? 9.519 -3.369 -23.294 1.00 81.81 103 PHE A O 1
ATOM 823 N N . PRO A 1 104 ? 9.384 -3.678 -25.519 1.00 82.25 104 PRO A N 1
ATOM 824 C CA . PRO A 1 104 ? 8.821 -2.358 -25.830 1.00 82.25 104 PRO A CA 1
ATOM 825 C C . PRO A 1 104 ? 7.555 -2.028 -25.042 1.00 82.25 104 PRO A C 1
ATOM 827 O O . PRO A 1 104 ? 7.245 -0.864 -24.792 1.00 82.25 104 PRO A O 1
ATOM 830 N N . GLN A 1 105 ? 6.812 -3.051 -24.614 1.00 91.62 105 GLN A N 1
ATOM 831 C CA . GLN A 1 105 ? 5.636 -2.842 -23.782 1.00 91.62 105 GLN A CA 1
ATOM 832 C C . GLN A 1 105 ? 5.980 -2.705 -22.290 1.00 91.62 105 GLN A C 1
ATOM 834 O O . GLN A 1 105 ? 5.167 -2.183 -21.535 1.00 91.62 105 GLN A O 1
ATOM 839 N N . GLY A 1 106 ? 7.171 -3.087 -21.830 1.00 91.06 106 GLY A N 1
ATOM 840 C CA . GLY A 1 106 ? 7.525 -3.150 -20.409 1.00 91.06 106 GLY A CA 1
ATOM 841 C C . GLY A 1 106 ? 7.265 -1.877 -19.620 1.00 91.06 106 GLY A C 1
ATOM 842 O O . GLY A 1 106 ? 6.745 -1.934 -18.506 1.00 91.06 106 GLY A O 1
ATOM 843 N N . CYS A 1 107 ? 7.489 -0.717 -20.233 1.00 90.38 107 CYS A N 1
ATOM 844 C CA . CYS A 1 107 ? 7.157 0.578 -19.646 1.00 90.38 107 CYS A CA 1
ATOM 845 C C . CYS A 1 107 ? 5.650 0.725 -19.368 1.00 90.38 107 CYS A C 1
ATOM 847 O O . CYS A 1 107 ? 5.255 1.124 -18.271 1.00 90.38 107 CYS A O 1
ATOM 849 N N . VAL A 1 108 ? 4.809 0.355 -20.341 1.00 92.06 108 VAL A N 1
ATOM 850 C CA . VAL A 1 108 ? 3.342 0.389 -20.233 1.00 92.06 108 VAL A CA 1
ATOM 851 C C . VAL A 1 108 ? 2.865 -0.617 -19.194 1.00 92.06 108 VAL A C 1
ATOM 853 O O . VAL A 1 108 ? 2.038 -0.280 -18.352 1.00 92.06 108 VAL A O 1
ATOM 856 N N . TRP A 1 109 ? 3.412 -1.833 -19.203 1.00 93.50 109 TRP A N 1
ATOM 857 C CA . TRP A 1 109 ? 3.055 -2.894 -18.258 1.00 93.50 109 TRP A CA 1
ATOM 858 C C . TRP A 1 109 ? 3.419 -2.505 -16.826 1.00 93.50 109 TRP A C 1
ATOM 860 O O . TRP A 1 109 ? 2.584 -2.586 -15.930 1.00 93.50 109 TRP A O 1
ATOM 870 N N . ARG A 1 110 ? 4.632 -1.988 -16.616 1.00 93.44 110 ARG A N 1
ATOM 871 C CA . ARG A 1 110 ? 5.083 -1.449 -15.330 1.00 93.44 110 ARG A CA 1
ATOM 872 C C . ARG A 1 110 ? 4.155 -0.344 -14.827 1.00 93.44 110 ARG A C 1
ATOM 874 O O . ARG A 1 110 ? 3.801 -0.322 -13.649 1.00 93.44 110 ARG A O 1
ATOM 881 N N . GLN A 1 111 ? 3.761 0.572 -15.709 1.00 92.62 111 GLN A N 1
ATOM 882 C CA . GLN A 1 111 ? 2.900 1.690 -15.341 1.00 92.62 111 GLN A CA 1
ATOM 883 C C . GLN A 1 111 ? 1.476 1.232 -15.000 1.00 92.62 111 GLN A C 1
ATOM 885 O O . GLN A 1 111 ? 0.926 1.627 -13.974 1.00 92.62 111 GLN A O 1
ATOM 890 N N . THR A 1 112 ? 0.892 0.381 -15.840 1.00 94.00 112 THR A N 1
ATOM 891 C CA . THR A 1 112 ? -0.511 -0.042 -15.735 1.00 94.00 112 THR A CA 1
ATOM 892 C C . THR A 1 112 ? -0.740 -1.086 -14.649 1.00 94.00 112 THR A C 1
ATOM 894 O O . THR A 1 112 ? -1.699 -0.956 -13.893 1.00 94.00 112 THR A O 1
ATOM 897 N N . LEU A 1 113 ? 0.140 -2.083 -14.528 1.00 95.38 113 LEU A N 1
ATOM 898 C CA . LEU A 1 113 ? -0.021 -3.194 -13.583 1.00 95.38 113 LEU A CA 1
ATOM 899 C C . LEU A 1 113 ? 0.474 -2.902 -12.169 1.00 95.38 113 LEU A C 1
ATOM 901 O O . LEU A 1 113 ? 0.250 -3.716 -11.283 1.00 95.38 113 LEU A O 1
ATOM 905 N N . PHE A 1 114 ? 1.204 -1.810 -11.948 1.00 95.44 114 PHE A N 1
ATOM 906 C CA . PHE A 1 114 ? 1.713 -1.488 -10.614 1.00 95.44 114 PHE A CA 1
ATOM 907 C C . PHE A 1 114 ? 1.464 -0.039 -10.239 1.00 95.44 114 PHE A C 1
ATOM 909 O O . PHE A 1 114 ? 0.805 0.233 -9.241 1.00 95.44 114 PHE A O 1
ATOM 916 N N . TYR A 1 115 ? 1.959 0.913 -11.033 1.00 94.50 115 TYR A N 1
ATOM 917 C CA . TYR A 1 115 ? 1.909 2.319 -10.629 1.00 94.50 115 TYR A CA 1
ATOM 918 C C . TYR A 1 115 ? 0.491 2.894 -10.628 1.00 94.50 115 TYR A C 1
ATOM 920 O O . TYR A 1 115 ? 0.158 3.651 -9.723 1.00 94.50 115 TYR A O 1
ATOM 928 N N . TYR A 1 116 ? -0.380 2.509 -11.561 1.00 94.88 116 TYR A N 1
ATOM 929 C CA . TYR A 1 116 ? -1.787 2.924 -11.522 1.00 94.88 116 TYR A CA 1
ATOM 930 C C . TYR A 1 116 ? -2.556 2.321 -10.344 1.00 94.88 116 TYR A C 1
ATOM 932 O O . TYR A 1 116 ? -3.335 3.029 -9.704 1.00 94.88 116 TYR A O 1
ATOM 940 N N . GLU A 1 117 ? -2.298 1.057 -10.005 1.00 95.44 117 GLU A N 1
ATOM 941 C CA . GLU A 1 117 ? -2.846 0.441 -8.794 1.00 95.44 117 GLU A CA 1
ATOM 942 C C . GLU A 1 117 ? -2.358 1.177 -7.538 1.00 95.44 117 GLU A C 1
ATOM 944 O O . GLU A 1 117 ? -3.164 1.574 -6.692 1.00 95.44 117 GLU A O 1
ATOM 949 N N . LEU A 1 118 ? -1.055 1.460 -7.466 1.00 95.56 118 LEU A N 1
ATOM 950 C CA . LEU A 1 118 ? -0.438 2.230 -6.393 1.00 95.56 118 LEU A CA 1
ATOM 951 C C . LEU A 1 118 ? -1.055 3.625 -6.259 1.00 95.56 118 LEU A C 1
ATOM 953 O O . LEU A 1 118 ? -1.397 4.023 -5.148 1.00 95.56 118 LEU A O 1
ATOM 957 N N . TYR A 1 119 ? -1.235 4.365 -7.355 1.00 95.62 119 TYR A N 1
ATOM 958 C CA . TYR A 1 119 ? -1.859 5.691 -7.321 1.00 95.62 119 TYR A CA 1
ATOM 959 C C . TYR A 1 119 ? -3.307 5.620 -6.835 1.00 95.62 119 TYR A C 1
ATOM 961 O O . TYR A 1 119 ? -3.715 6.435 -6.006 1.00 95.62 119 TYR A O 1
ATOM 969 N N . GLY A 1 120 ? -4.071 4.621 -7.287 1.00 95.69 120 GLY A N 1
ATOM 970 C CA . GLY A 1 120 ? -5.434 4.385 -6.816 1.00 95.69 120 GLY A CA 1
ATOM 971 C C . GLY A 1 120 ? -5.486 4.132 -5.308 1.00 95.69 120 GLY A C 1
ATOM 972 O O . GLY A 1 120 ? -6.249 4.783 -4.590 1.00 95.69 120 GLY A O 1
ATOM 973 N N . VAL A 1 121 ? -4.624 3.244 -4.805 1.00 95.69 121 VAL A N 1
ATOM 974 C CA . VAL A 1 121 ? -4.513 2.948 -3.369 1.00 95.69 121 VAL A CA 1
ATOM 975 C C . VAL A 1 121 ? -4.034 4.164 -2.576 1.00 95.69 121 VAL A C 1
ATOM 977 O O . VAL A 1 121 ? -4.563 4.441 -1.499 1.00 95.69 121 VAL A O 1
ATOM 980 N N . PHE A 1 122 ? -3.083 4.929 -3.106 1.00 93.94 122 PHE A N 1
ATOM 981 C CA . PHE A 1 122 ? -2.570 6.139 -2.473 1.00 93.94 122 PHE A CA 1
ATOM 982 C C . PHE A 1 122 ? -3.672 7.187 -2.289 1.00 93.94 122 PHE A C 1
ATOM 984 O O . PHE A 1 122 ? -3.878 7.674 -1.174 1.00 93.94 122 PHE A O 1
ATOM 991 N N . LEU A 1 123 ? -4.435 7.481 -3.347 1.00 94.94 123 LEU A N 1
ATOM 992 C CA . LEU A 1 123 ? -5.568 8.406 -3.286 1.00 94.94 123 LEU A CA 1
ATOM 993 C C . LEU A 1 123 ? -6.657 7.901 -2.333 1.00 94.94 123 LEU A C 1
ATOM 995 O O . LEU A 1 123 ? -7.174 8.671 -1.521 1.00 94.94 123 LEU A O 1
ATOM 999 N N . TYR A 1 124 ? -6.969 6.603 -2.374 1.00 95.81 124 TYR A N 1
ATOM 1000 C CA . TYR A 1 124 ? -7.943 5.984 -1.476 1.00 95.81 124 TYR A CA 1
ATOM 1001 C C . TYR A 1 124 ? -7.535 6.099 0.002 1.00 95.81 124 TYR A C 1
ATOM 1003 O O . TYR A 1 124 ? -8.349 6.474 0.853 1.00 95.81 124 TYR A O 1
ATOM 1011 N N . ASN A 1 125 ? -6.270 5.825 0.318 1.00 93.88 125 ASN A N 1
ATOM 1012 C CA . ASN A 1 125 ? -5.730 5.939 1.670 1.00 93.88 125 ASN A CA 1
ATOM 1013 C C . ASN A 1 125 ? -5.711 7.391 2.154 1.00 93.88 125 ASN A C 1
ATOM 1015 O O . ASN A 1 125 ? -6.099 7.654 3.294 1.00 93.88 125 ASN A O 1
ATOM 1019 N N . ALA A 1 126 ? -5.317 8.338 1.297 1.00 91.06 126 ALA A N 1
ATOM 1020 C CA . ALA A 1 126 ? -5.337 9.762 1.619 1.00 91.06 126 ALA A CA 1
ATOM 1021 C C . ALA A 1 126 ? -6.767 10.252 1.909 1.00 91.06 126 ALA A C 1
ATOM 1023 O O . ALA A 1 126 ? -7.010 10.884 2.939 1.00 91.06 126 ALA A O 1
ATOM 1024 N N . ALA A 1 127 ? -7.738 9.890 1.064 1.00 94.31 127 ALA A N 1
ATOM 1025 C CA . ALA A 1 127 ? -9.147 10.214 1.279 1.00 94.31 127 ALA A CA 1
ATOM 1026 C C . ALA A 1 127 ? -9.679 9.600 2.584 1.00 94.31 127 ALA A C 1
ATOM 1028 O O . ALA A 1 127 ? -10.311 10.284 3.392 1.00 94.31 127 ALA A O 1
ATOM 1029 N N . THR A 1 128 ? -9.363 8.329 2.836 1.00 91.62 128 THR A N 1
ATOM 1030 C CA . THR A 1 128 ? -9.724 7.630 4.075 1.00 91.62 128 THR A CA 1
ATOM 1031 C C . THR A 1 128 ? -9.151 8.325 5.307 1.00 91.62 128 THR A C 1
ATOM 1033 O O . THR A 1 128 ? -9.866 8.536 6.288 1.00 91.62 128 THR A O 1
ATOM 1036 N N . TYR A 1 129 ? -7.877 8.715 5.258 1.00 89.94 129 TYR A N 1
ATOM 1037 C CA . TYR A 1 129 ? -7.214 9.439 6.335 1.00 89.94 129 TYR A CA 1
ATOM 1038 C C . TYR A 1 129 ? -7.939 10.754 6.644 1.00 89.94 129 TYR A C 1
ATOM 1040 O O . TYR A 1 129 ? -8.276 11.009 7.802 1.00 89.94 129 TYR A O 1
ATOM 1048 N N . ILE A 1 130 ? -8.255 11.546 5.614 1.00 92.00 130 ILE A N 1
ATOM 1049 C CA . ILE A 1 130 ? -8.997 12.806 5.762 1.00 92.00 130 ILE A CA 1
ATOM 1050 C C . ILE A 1 130 ? -10.365 12.548 6.409 1.00 92.00 130 ILE A C 1
ATOM 1052 O O . ILE A 1 130 ? -10.708 13.204 7.395 1.00 92.00 130 ILE A O 1
ATOM 1056 N N . VAL A 1 131 ? -11.123 11.559 5.921 1.00 92.12 131 VAL A N 1
ATOM 1057 C CA . VAL A 1 131 ? -12.438 11.192 6.474 1.00 92.12 131 VAL A CA 1
ATOM 1058 C C . VAL A 1 131 ? -12.332 10.800 7.947 1.00 92.12 131 VAL A C 1
ATOM 1060 O O . VAL A 1 131 ? -13.088 11.313 8.772 1.00 92.12 131 VAL A O 1
ATOM 1063 N N . VAL A 1 132 ? -11.384 9.933 8.309 1.00 88.94 132 VAL A N 1
ATOM 1064 C CA . VAL A 1 132 ? -11.189 9.491 9.698 1.00 88.94 132 VAL A CA 1
ATOM 1065 C C . VAL A 1 132 ? -10.816 10.668 10.599 1.00 88.94 132 VAL A C 1
ATOM 1067 O O . VAL A 1 132 ? -11.390 10.801 11.677 1.00 88.94 132 VAL A O 1
ATOM 1070 N N . VAL A 1 133 ? -9.920 11.559 10.166 1.00 89.12 133 VAL A N 1
ATOM 1071 C CA . VAL A 1 133 ? -9.546 12.758 10.936 1.00 89.12 133 VAL A CA 1
ATOM 1072 C C . VAL A 1 133 ? -10.748 13.683 11.146 1.00 89.12 133 VAL A C 1
ATOM 1074 O O . VAL A 1 133 ? -10.971 14.152 12.263 1.00 89.12 133 VAL A O 1
ATOM 1077 N N . VAL A 1 134 ? -11.558 13.918 10.110 1.00 91.06 134 VAL A N 1
ATOM 1078 C CA . VAL A 1 134 ? -12.777 14.737 10.213 1.00 91.06 134 VAL A CA 1
ATOM 1079 C C . VAL A 1 134 ? -13.792 14.095 11.164 1.00 91.06 134 VAL A C 1
ATOM 1081 O O . VAL A 1 134 ? -14.342 14.784 12.025 1.00 91.06 134 VAL A O 1
ATOM 1084 N N . LEU A 1 135 ? -14.013 12.781 11.065 1.00 88.00 135 LEU A N 1
ATOM 1085 C CA . LEU A 1 135 ? -14.918 12.048 11.956 1.00 88.00 135 LEU A CA 1
ATOM 1086 C C . LEU A 1 135 ? -14.433 12.073 13.408 1.00 88.00 135 LEU A C 1
ATOM 1088 O O . LEU A 1 135 ? -15.226 12.330 14.309 1.00 88.00 135 LEU A O 1
ATOM 1092 N N . LEU A 1 136 ? -13.135 11.880 13.648 1.00 86.38 136 LEU A N 1
ATOM 1093 C CA . LEU A 1 136 ? -12.546 11.954 14.987 1.00 86.38 136 LEU A CA 1
ATOM 1094 C C . LEU A 1 136 ? -12.734 13.334 15.623 1.00 86.38 136 LEU A C 1
ATOM 1096 O O . LEU A 1 136 ? -13.036 13.416 16.811 1.00 86.38 136 LEU A O 1
ATOM 1100 N N . ARG A 1 137 ? -12.603 14.411 14.837 1.00 87.56 137 ARG A N 1
ATOM 1101 C CA . ARG A 1 137 ? -12.851 15.781 15.314 1.00 87.56 137 ARG A CA 1
ATOM 1102 C C . ARG A 1 137 ? -14.321 16.016 15.668 1.00 87.56 137 ARG A C 1
ATOM 1104 O O . ARG A 1 137 ? -14.596 16.707 16.641 1.00 87.56 137 ARG A O 1
ATOM 1111 N N . ARG A 1 138 ? -15.259 15.436 14.909 1.00 87.19 138 ARG A N 1
ATOM 1112 C CA . ARG A 1 138 ? -16.707 15.590 15.150 1.00 87.19 138 ARG A CA 1
ATOM 1113 C C . ARG A 1 138 ? -17.213 14.783 16.340 1.00 87.19 138 ARG A C 1
ATOM 1115 O O . ARG A 1 138 ? -18.091 15.240 17.059 1.00 87.19 138 ARG A O 1
ATOM 1122 N N . VAL A 1 139 ? -16.679 13.584 16.544 1.00 79.44 139 VAL A N 1
ATOM 1123 C CA . VAL A 1 139 ? -17.213 12.622 17.518 1.00 79.44 139 VAL A CA 1
ATOM 1124 C C . VAL A 1 139 ? -16.682 12.880 18.933 1.00 79.44 139 VAL A C 1
ATOM 1126 O O . VAL A 1 139 ? -16.891 12.037 19.778 1.00 79.44 139 VAL A O 1
ATOM 1129 N N . ASN A 1 140 ? -16.044 14.015 19.259 1.00 73.12 140 ASN A N 1
ATOM 1130 C CA . ASN A 1 140 ? -15.320 14.258 20.527 1.00 73.12 140 ASN A CA 1
ATOM 1131 C C . ASN A 1 140 ? -16.162 14.289 21.844 1.00 73.12 140 ASN A C 1
ATOM 1133 O O . ASN A 1 140 ? -15.784 14.932 22.818 1.00 73.12 140 ASN A O 1
ATOM 1137 N N . MET A 1 141 ? -17.287 13.573 21.905 1.00 59.91 141 MET A N 1
ATOM 1138 C CA . MET A 1 141 ? -18.207 13.445 23.035 1.00 59.91 141 MET A CA 1
ATOM 1139 C C . MET A 1 141 ? -17.843 12.262 23.969 1.00 59.91 141 MET A C 1
ATOM 1141 O O . MET A 1 141 ? -18.476 11.215 23.963 1.00 59.91 141 MET A O 1
ATOM 1145 N N . GLY A 1 142 ? -16.800 12.434 24.786 1.00 67.25 142 GLY A N 1
ATOM 1146 C CA . GLY A 1 142 ? -16.700 11.940 26.177 1.00 67.25 142 GLY A CA 1
ATOM 1147 C C . GLY A 1 142 ? -17.064 10.496 26.602 1.00 67.25 142 GLY A C 1
ATOM 1148 O O . GLY A 1 142 ? -17.539 10.344 27.723 1.00 67.25 142 GLY A O 1
ATOM 1149 N N . GLY A 1 143 ? -16.838 9.432 25.815 1.00 82.75 143 GLY A N 1
ATOM 1150 C CA . GLY A 1 143 ? -17.074 8.034 26.263 1.00 82.75 143 GLY A CA 1
ATOM 1151 C C . GLY A 1 143 ? -15.822 7.139 26.395 1.00 82.75 143 GLY A C 1
ATOM 1152 O O . GLY A 1 143 ? -14.915 7.212 25.572 1.00 82.75 143 GLY A O 1
ATOM 1153 N N . GLU A 1 144 ? -15.787 6.186 27.342 1.00 80.50 144 GLU A N 1
ATOM 1154 C CA . GLU A 1 144 ? -14.681 5.198 27.465 1.00 80.50 144 GLU A CA 1
ATOM 1155 C C . GLU A 1 144 ? -14.467 4.377 26.178 1.00 80.50 144 GLU A C 1
ATOM 1157 O O . GLU A 1 144 ? -13.344 4.152 25.717 1.00 80.50 144 GLU A O 1
ATOM 1162 N N . ARG A 1 145 ? -15.567 3.953 25.539 1.00 74.62 145 ARG A N 1
ATOM 1163 C CA . ARG A 1 145 ? -15.527 3.226 24.259 1.00 74.62 145 ARG A CA 1
ATOM 1164 C C . ARG A 1 145 ? -14.910 4.072 23.145 1.00 74.62 145 ARG A C 1
ATOM 1166 O O . ARG A 1 145 ? -14.289 3.536 22.226 1.00 74.62 145 ARG A O 1
ATOM 1173 N N . GLN A 1 146 ? -15.074 5.385 23.231 1.00 80.19 146 GLN A N 1
ATOM 1174 C CA . GLN A 1 146 ? -14.500 6.318 22.284 1.00 80.19 146 GLN A CA 1
ATOM 1175 C C . GLN A 1 146 ? -12.998 6.471 22.494 1.00 80.19 146 GLN A C 1
ATOM 1177 O O . GLN A 1 146 ? -12.271 6.463 21.508 1.00 80.19 146 GLN A O 1
ATOM 1182 N N . GLU A 1 147 ? -12.517 6.518 23.736 1.00 84.94 147 GLU A N 1
ATOM 1183 C CA . GLU A 1 147 ? -11.079 6.576 24.011 1.00 84.94 147 GLU A CA 1
ATOM 1184 C C . GLU A 1 147 ? -10.338 5.347 23.454 1.00 84.94 147 GLU A C 1
ATOM 1186 O O . GLU A 1 147 ? -9.250 5.448 22.879 1.00 84.94 147 GLU A O 1
ATOM 1191 N N . TYR A 1 148 ? -10.950 4.164 23.553 1.00 83.75 148 TYR A N 1
ATOM 1192 C CA . TYR A 1 148 ? -10.403 2.969 22.915 1.00 83.75 148 TYR A CA 1
ATOM 1193 C C . TYR A 1 148 ? -10.334 3.119 21.387 1.00 83.75 148 TYR A C 1
ATOM 1195 O O . TYR A 1 148 ? -9.282 2.882 20.784 1.00 83.75 148 TYR A O 1
ATOM 1203 N N . ASN A 1 149 ? -11.432 3.551 20.758 1.00 83.38 149 ASN A N 1
ATOM 1204 C CA . ASN A 1 149 ? -11.495 3.727 19.309 1.00 83.38 149 ASN A CA 1
ATOM 1205 C C . ASN A 1 149 ? -10.508 4.794 18.815 1.00 83.38 149 ASN A C 1
ATOM 1207 O O . ASN A 1 149 ? -9.852 4.563 17.805 1.00 83.38 149 ASN A O 1
ATOM 1211 N N . THR A 1 150 ? -10.346 5.920 19.517 1.00 84.81 150 THR A N 1
ATOM 1212 C CA . THR A 1 150 ? -9.412 6.997 19.139 1.00 84.81 150 THR A CA 1
ATOM 1213 C C . THR A 1 150 ? -7.957 6.543 19.235 1.00 84.81 150 THR A C 1
ATOM 1215 O O . THR A 1 150 ? -7.167 6.843 18.340 1.00 84.81 150 THR A O 1
ATOM 1218 N N . ARG A 1 151 ? -7.590 5.751 20.254 1.00 86.69 151 ARG A N 1
ATOM 1219 C CA . ARG A 1 151 ? -6.248 5.145 20.358 1.00 86.69 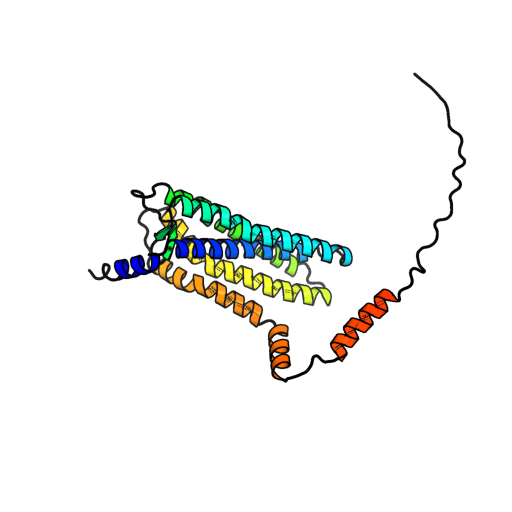151 ARG A CA 1
ATOM 1220 C C . ARG A 1 151 ? -5.962 4.197 19.194 1.00 86.69 151 ARG A C 1
ATOM 1222 O O . ARG A 1 151 ? -4.860 4.217 18.645 1.00 86.69 151 ARG A O 1
ATOM 1229 N N . VAL A 1 152 ? -6.939 3.368 18.821 1.00 85.94 152 VAL A N 1
ATOM 1230 C CA . VAL A 1 152 ? -6.834 2.458 17.669 1.00 85.94 152 VAL A CA 1
ATOM 1231 C C . VAL A 1 152 ? -6.730 3.255 16.364 1.00 85.94 152 VAL A C 1
ATOM 1233 O O . VAL A 1 152 ? -5.815 3.002 15.583 1.00 85.94 152 VAL A O 1
ATOM 1236 N N . ALA A 1 153 ? -7.575 4.276 16.182 1.00 85.25 153 ALA A N 1
ATOM 1237 C CA . ALA A 1 153 ? -7.526 5.201 15.048 1.00 85.25 153 ALA A CA 1
ATOM 1238 C C . ALA A 1 153 ? -6.158 5.840 14.890 1.00 85.25 153 ALA A C 1
ATOM 1240 O O . ALA A 1 153 ? -5.599 5.801 13.807 1.00 85.25 153 ALA A O 1
ATOM 1241 N N . ARG A 1 154 ? -5.619 6.412 15.972 1.00 86.06 154 ARG A N 1
ATOM 1242 C CA . ARG A 1 154 ? -4.357 7.147 15.942 1.00 86.06 154 ARG A CA 1
ATOM 1243 C C . ARG A 1 154 ? -3.207 6.252 15.491 1.00 86.06 154 ARG A C 1
ATOM 1245 O O . ARG A 1 154 ? -2.353 6.686 14.728 1.00 86.06 154 ARG A O 1
ATOM 1252 N N . LYS A 1 155 ? -3.190 4.992 15.933 1.00 88.75 155 LYS A N 1
ATOM 1253 C CA . LYS A 1 155 ? -2.200 4.013 15.465 1.00 88.75 155 LYS A CA 1
ATOM 1254 C C . LYS A 1 155 ? -2.373 3.721 13.981 1.00 88.75 155 LYS A C 1
ATOM 1256 O O . LYS A 1 155 ? -1.418 3.844 13.232 1.00 88.75 155 LYS A O 1
ATOM 1261 N N . LEU A 1 156 ? -3.593 3.400 13.559 1.00 87.06 156 LEU A N 1
ATOM 1262 C CA . LEU A 1 156 ? -3.921 3.125 12.158 1.00 87.06 156 LEU A CA 1
ATOM 1263 C C . LEU A 1 156 ? -3.623 4.329 11.243 1.00 87.06 156 LEU A C 1
ATOM 1265 O O . LEU A 1 156 ? -3.092 4.157 10.155 1.00 87.06 156 LEU A O 1
ATOM 1269 N N . SER A 1 157 ? -3.865 5.556 11.707 1.00 86.75 157 SER A N 1
ATOM 1270 C CA . SER A 1 157 ? -3.557 6.783 10.972 1.00 86.75 157 SER A CA 1
ATOM 1271 C C . SER A 1 157 ? -2.054 7.041 10.852 1.00 86.75 157 SER A C 1
ATOM 1273 O O . SER A 1 157 ? -1.624 7.619 9.861 1.00 86.75 157 SER A O 1
ATOM 1275 N N . LEU A 1 158 ? -1.250 6.604 11.832 1.00 90.31 158 LEU A N 1
ATOM 1276 C CA . LEU A 1 158 ? 0.212 6.669 11.735 1.00 90.31 158 LEU A CA 1
ATOM 1277 C C . LEU A 1 158 ? 0.748 5.721 10.652 1.00 90.31 158 LEU A C 1
ATOM 1279 O O . LEU A 1 158 ? 1.686 6.108 9.967 1.00 90.31 158 LEU A O 1
ATOM 1283 N N . TYR A 1 159 ? 0.128 4.552 10.433 1.00 90.94 159 TYR A N 1
ATOM 1284 C CA . TYR A 1 159 ? 0.481 3.686 9.292 1.00 90.94 159 TYR A CA 1
ATOM 1285 C C . TYR A 1 159 ? 0.207 4.369 7.960 1.00 90.94 159 TYR A C 1
ATOM 1287 O O . TYR A 1 159 ? 1.057 4.360 7.080 1.00 90.94 159 TYR A O 1
ATOM 1295 N N . LEU A 1 160 ? -0.965 4.994 7.813 1.00 89.25 160 LEU A N 1
ATOM 1296 C CA . LEU A 1 160 ? -1.299 5.700 6.575 1.00 89.25 160 LEU A CA 1
ATOM 1297 C C . LEU A 1 160 ? -0.342 6.867 6.321 1.00 89.25 160 LEU A C 1
ATOM 1299 O O . LEU A 1 160 ? 0.071 7.081 5.187 1.00 89.25 160 LEU A O 1
ATOM 1303 N N . LEU A 1 161 ? 0.059 7.581 7.375 1.00 89.50 161 LEU A N 1
ATOM 1304 C CA . LEU A 1 161 ? 1.057 8.639 7.267 1.00 89.50 161 LEU A CA 1
ATOM 1305 C C . LEU A 1 161 ? 2.435 8.089 6.866 1.00 89.50 161 LEU A C 1
ATOM 1307 O O . LEU A 1 161 ? 3.064 8.640 5.968 1.00 89.50 161 LEU A O 1
ATOM 1311 N N . ALA A 1 162 ? 2.886 7.002 7.499 1.00 93.00 162 ALA A N 1
ATOM 1312 C CA . ALA A 1 162 ? 4.140 6.335 7.155 1.00 93.00 162 ALA A CA 1
ATOM 1313 C C . ALA A 1 162 ? 4.139 5.864 5.693 1.00 93.00 162 ALA A C 1
ATOM 1315 O O . ALA A 1 162 ? 5.088 6.136 4.965 1.00 93.00 162 ALA A O 1
ATOM 1316 N N . PHE A 1 163 ? 3.039 5.253 5.243 1.00 92.88 163 PHE A N 1
ATOM 1317 C CA . PHE A 1 163 ? 2.842 4.853 3.853 1.00 92.88 163 PHE A CA 1
ATOM 1318 C C . PHE A 1 163 ? 2.976 6.043 2.897 1.00 92.88 163 PHE A C 1
ATOM 1320 O O . PHE A 1 163 ? 3.748 5.972 1.946 1.00 92.88 163 PHE A O 1
ATOM 1327 N N . VAL A 1 164 ? 2.284 7.156 3.168 1.00 91.75 164 VAL A N 1
ATOM 1328 C CA . VAL A 1 164 ? 2.360 8.359 2.325 1.00 91.75 164 VAL A CA 1
ATOM 1329 C C . VAL A 1 164 ? 3.796 8.876 2.236 1.00 91.75 164 VAL A C 1
ATOM 1331 O O . VAL A 1 164 ? 4.282 9.115 1.133 1.00 91.75 164 VAL A O 1
ATOM 1334 N N . ILE A 1 165 ? 4.501 8.996 3.363 1.00 91.94 165 ILE A N 1
ATOM 1335 C CA . ILE A 1 165 ? 5.891 9.478 3.391 1.00 91.94 165 ILE A CA 1
ATOM 1336 C C . ILE A 1 165 ? 6.808 8.544 2.591 1.00 91.94 165 ILE A C 1
ATOM 1338 O O . ILE A 1 165 ? 7.553 9.011 1.731 1.00 91.94 165 ILE A O 1
ATOM 1342 N N . CYS A 1 166 ? 6.729 7.233 2.833 1.00 95.25 166 CYS A N 1
ATOM 1343 C CA . CYS A 1 166 ? 7.607 6.256 2.194 1.00 95.25 166 CYS A CA 1
ATOM 1344 C C . CYS A 1 166 ? 7.366 6.116 0.685 1.00 95.25 166 CYS A C 1
ATOM 1346 O O . CYS A 1 166 ? 8.322 5.937 -0.068 1.00 95.25 166 CYS A O 1
ATOM 1348 N N . TRP A 1 167 ? 6.114 6.230 0.235 1.00 94.50 167 TRP A N 1
ATOM 1349 C CA . TRP A 1 167 ? 5.761 6.074 -1.177 1.00 94.50 167 TRP A CA 1
ATOM 1350 C C . TRP A 1 167 ? 5.836 7.364 -1.991 1.00 94.50 167 TRP A C 1
ATOM 1352 O O . TRP A 1 167 ? 5.859 7.294 -3.217 1.00 94.50 167 TRP A O 1
ATOM 1362 N N . THR A 1 168 ? 5.936 8.538 -1.357 1.00 93.25 168 THR A N 1
ATOM 1363 C CA . THR A 1 168 ? 5.997 9.817 -2.087 1.00 93.25 168 THR A CA 1
ATOM 1364 C C . THR A 1 168 ? 7.206 9.881 -3.026 1.00 93.25 168 THR A C 1
ATOM 1366 O O . THR A 1 168 ? 7.030 10.165 -4.209 1.00 93.25 168 THR A O 1
ATOM 1369 N N . ALA A 1 169 ? 8.418 9.581 -2.545 1.00 94.25 169 ALA A N 1
ATOM 1370 C CA . ALA A 1 169 ? 9.625 9.633 -3.377 1.00 94.25 169 ALA A CA 1
ATOM 1371 C C . ALA A 1 169 ? 9.587 8.645 -4.568 1.00 94.25 169 ALA A C 1
ATOM 1373 O O . ALA A 1 169 ? 9.753 9.111 -5.698 1.00 94.25 169 ALA A O 1
ATOM 1374 N N . PRO A 1 170 ? 9.287 7.338 -4.380 1.00 92.00 170 PRO A N 1
ATOM 1375 C CA . PRO A 1 170 ? 9.115 6.408 -5.498 1.00 92.00 170 PRO A CA 1
ATOM 1376 C C . PRO A 1 170 ? 8.036 6.855 -6.496 1.00 92.00 170 PRO A C 1
ATOM 1378 O O . PRO A 1 170 ? 8.255 6.795 -7.706 1.00 92.00 170 PRO A O 1
ATOM 1381 N N . CYS A 1 171 ? 6.883 7.336 -6.012 1.00 92.94 171 CYS A N 1
ATOM 1382 C CA . CYS A 1 171 ? 5.795 7.808 -6.872 1.00 92.94 171 CYS A CA 1
ATOM 1383 C C . CYS A 1 171 ? 6.220 8.997 -7.735 1.00 92.94 171 CYS A C 1
ATOM 1385 O O . CYS A 1 171 ? 5.966 8.987 -8.938 1.00 92.94 171 CYS A O 1
ATOM 1387 N N . VAL A 1 172 ? 6.870 10.002 -7.138 1.00 93.88 172 VAL A N 1
ATOM 1388 C CA . VAL A 1 172 ? 7.346 11.195 -7.855 1.00 93.88 172 VAL A CA 1
ATOM 1389 C C . VAL A 1 172 ? 8.424 10.822 -8.865 1.00 93.88 172 VAL A C 1
ATOM 1391 O O . VAL A 1 172 ? 8.337 11.239 -10.017 1.00 93.88 172 VAL A O 1
ATOM 1394 N N . ASN A 1 173 ? 9.399 9.997 -8.469 1.00 92.19 173 ASN A N 1
ATOM 1395 C CA . ASN A 1 173 ? 10.469 9.542 -9.357 1.00 92.19 173 ASN A CA 1
ATOM 1396 C C . ASN A 1 173 ? 9.900 8.875 -10.617 1.00 92.19 173 ASN A C 1
ATOM 1398 O O . ASN A 1 173 ? 10.264 9.205 -11.743 1.00 92.19 173 ASN A O 1
ATOM 1402 N N . ARG A 1 174 ? 8.933 7.977 -10.428 1.00 90.88 174 ARG A N 1
ATOM 1403 C CA . ARG A 1 174 ? 8.338 7.194 -11.514 1.00 90.88 174 ARG A CA 1
ATOM 1404 C C . ARG A 1 174 ? 7.371 8.002 -12.364 1.00 90.88 174 ARG A C 1
ATOM 1406 O O . ARG A 1 174 ? 7.341 7.813 -13.576 1.00 90.88 174 ARG A O 1
ATOM 1413 N N . LEU A 1 175 ? 6.654 8.947 -11.760 1.00 92.06 175 LEU A N 1
ATOM 1414 C CA . LEU A 1 175 ? 5.830 9.893 -12.502 1.00 92.06 175 LEU A CA 1
ATOM 1415 C C . LEU A 1 175 ? 6.697 10.752 -13.434 1.00 92.06 175 LEU A C 1
ATOM 1417 O O . LEU A 1 175 ? 6.389 10.847 -14.618 1.00 92.06 175 LEU A O 1
ATOM 1421 N N . LEU A 1 176 ? 7.817 11.293 -12.944 1.00 93.00 176 LEU A N 1
ATOM 1422 C CA . LEU A 1 176 ? 8.735 12.095 -13.759 1.00 93.00 176 LEU A CA 1
ATOM 1423 C C . LEU A 1 176 ? 9.375 11.279 -14.889 1.00 93.00 176 LEU A C 1
ATOM 1425 O O . LEU A 1 176 ? 9.396 11.745 -16.026 1.00 93.00 176 LEU A O 1
ATOM 1429 N N . GLN A 1 177 ? 9.808 10.045 -14.606 1.00 88.50 177 GLN A N 1
ATOM 1430 C CA . GLN A 1 177 ? 10.311 9.118 -15.631 1.00 88.50 177 GLN A CA 1
ATOM 1431 C C . GLN A 1 177 ? 9.252 8.784 -16.694 1.00 88.50 177 GLN A C 1
ATOM 1433 O O . GLN A 1 177 ? 9.597 8.523 -17.841 1.00 88.50 177 GLN A O 1
ATOM 1438 N N . SER A 1 178 ? 7.962 8.778 -16.331 1.00 87.44 178 SER A N 1
ATOM 1439 C CA . SER A 1 178 ? 6.875 8.522 -17.286 1.00 87.44 178 SER A CA 1
ATOM 1440 C C . SER A 1 178 ? 6.551 9.724 -18.177 1.00 87.44 178 SER A C 1
ATOM 1442 O O . SER A 1 178 ? 6.086 9.537 -19.298 1.00 87.44 178 SER A O 1
ATOM 1444 N N . THR A 1 179 ? 6.793 10.950 -17.701 1.00 91.25 179 THR A N 1
ATOM 1445 C CA . THR A 1 179 ? 6.523 12.177 -18.467 1.00 91.25 179 THR A CA 1
ATOM 1446 C C . THR A 1 179 ? 7.717 12.643 -19.287 1.00 91.25 179 THR A C 1
ATOM 1448 O O . THR A 1 179 ? 7.534 13.250 -20.337 1.00 91.25 179 THR A O 1
ATOM 1451 N N . VAL A 1 180 ? 8.933 12.387 -18.802 1.00 92.44 180 VAL A N 1
ATOM 1452 C CA . VAL A 1 180 ? 10.184 12.764 -19.460 1.00 92.44 180 VAL A CA 1
ATOM 1453 C C . VAL A 1 180 ? 11.021 11.491 -19.619 1.00 92.44 180 VAL A C 1
ATOM 1455 O O . VAL A 1 180 ? 11.694 11.085 -18.665 1.00 92.44 180 VAL A O 1
ATOM 1458 N N . PRO A 1 181 ? 10.969 10.843 -20.801 1.00 79.69 181 PRO A N 1
ATOM 1459 C CA . PRO A 1 181 ? 11.923 9.796 -21.147 1.00 79.69 181 PRO A CA 1
ATOM 1460 C C . PRO A 1 181 ? 13.324 10.407 -21.009 1.00 79.69 181 PRO A C 1
ATOM 1462 O O . PRO A 1 181 ? 13.519 11.551 -21.403 1.00 79.69 181 PRO A O 1
ATOM 1465 N N . ASP A 1 182 ? 14.262 9.704 -20.382 1.00 85.06 182 ASP A N 1
ATOM 1466 C CA . ASP A 1 182 ? 15.625 10.169 -20.038 1.00 85.06 182 ASP A CA 1
ATOM 1467 C C . ASP A 1 182 ? 15.774 10.988 -18.744 1.00 85.06 182 ASP A C 1
ATOM 1469 O O . ASP A 1 182 ? 16.893 11.341 -18.359 1.00 85.06 182 ASP A O 1
ATOM 1473 N N . PHE A 1 183 ? 14.698 11.240 -17.991 1.00 88.69 183 PHE A N 1
ATOM 1474 C CA . PHE A 1 183 ? 14.847 11.842 -16.665 1.00 88.69 183 PHE A CA 1
ATOM 1475 C C . PHE A 1 183 ? 15.432 10.839 -15.660 1.00 88.69 183 PHE A C 1
ATOM 1477 O O . PHE A 1 183 ? 14.741 9.950 -15.160 1.00 88.69 183 PHE A O 1
ATOM 1484 N N . SER A 1 184 ? 16.705 11.019 -15.306 1.00 88.75 184 SER A N 1
ATOM 1485 C CA . SER A 1 184 ? 17.354 10.322 -14.190 1.00 88.75 184 SER A CA 1
ATOM 1486 C C . SER A 1 184 ? 17.720 11.316 -13.090 1.00 88.75 184 SER A C 1
ATOM 1488 O O . SER A 1 184 ? 18.464 12.266 -13.341 1.00 88.75 184 SER A O 1
ATOM 1490 N N . ASN A 1 185 ? 17.244 11.097 -11.863 1.00 91.75 185 ASN A N 1
ATOM 1491 C CA . ASN A 1 185 ? 17.596 11.932 -10.717 1.00 91.75 185 ASN A CA 1
ATOM 1492 C C . ASN A 1 185 ? 18.122 11.069 -9.569 1.00 91.75 185 ASN A C 1
ATOM 1494 O O . ASN A 1 185 ? 17.359 10.452 -8.826 1.00 91.75 185 ASN A O 1
ATOM 1498 N N . GLN A 1 186 ? 19.441 11.114 -9.385 1.00 91.81 186 GLN A N 1
ATOM 1499 C CA . GLN A 1 186 ? 20.154 10.340 -8.370 1.00 91.81 186 GLN A CA 1
ATOM 1500 C C . GLN A 1 186 ? 19.651 10.611 -6.944 1.00 91.81 186 GLN A C 1
ATOM 1502 O O . GLN A 1 186 ? 19.677 9.713 -6.105 1.00 91.81 186 GLN A O 1
ATOM 1507 N N . TYR A 1 187 ? 19.165 11.823 -6.652 1.00 95.25 187 TYR A N 1
ATOM 1508 C CA . TYR A 1 187 ? 18.633 12.157 -5.330 1.00 95.25 187 TYR A CA 1
ATOM 1509 C C . TYR A 1 187 ? 17.288 11.479 -5.061 1.00 95.25 187 TYR A C 1
ATOM 1511 O O . TYR A 1 187 ? 17.041 11.049 -3.936 1.00 95.25 187 TYR A O 1
ATOM 1519 N N . LEU A 1 188 ? 16.429 11.357 -6.079 1.00 93.75 188 LEU A N 1
ATOM 1520 C CA . LEU A 1 188 ? 15.156 10.643 -5.954 1.00 93.75 188 LEU A CA 1
ATOM 1521 C C . LEU A 1 188 ? 15.375 9.134 -5.840 1.00 93.75 188 LEU A C 1
ATOM 1523 O O . LEU A 1 188 ? 14.721 8.489 -5.023 1.00 93.75 188 LEU A O 1
ATOM 1527 N N . ASP A 1 189 ? 16.334 8.596 -6.591 1.00 91.38 189 ASP A N 1
ATOM 1528 C CA . ASP A 1 189 ? 16.734 7.192 -6.499 1.00 91.38 189 ASP A CA 1
ATOM 1529 C C . ASP A 1 189 ? 17.312 6.861 -5.111 1.00 91.38 189 ASP A C 1
ATOM 1531 O O . ASP A 1 189 ? 16.932 5.863 -4.494 1.00 91.38 189 ASP A O 1
ATOM 1535 N N . LEU A 1 190 ? 18.165 7.737 -4.564 1.00 94.19 190 LEU A N 1
ATOM 1536 C CA . LEU A 1 190 ? 18.696 7.594 -3.208 1.00 94.19 190 LEU A CA 1
ATOM 1537 C C . LEU A 1 190 ? 17.589 7.707 -2.153 1.00 94.19 190 LEU A C 1
ATOM 1539 O O . LEU A 1 190 ? 17.539 6.902 -1.224 1.00 94.19 190 LEU A O 1
ATOM 1543 N N . ALA A 1 191 ? 16.676 8.671 -2.298 1.00 95.62 191 ALA A N 1
ATOM 1544 C CA . ALA A 1 191 ? 15.533 8.811 -1.401 1.00 95.62 191 ALA A CA 1
ATOM 1545 C C . ALA A 1 191 ? 14.667 7.544 -1.407 1.00 95.62 191 ALA A C 1
ATOM 1547 O O . ALA A 1 191 ? 14.330 7.042 -0.338 1.00 95.62 191 ALA A O 1
ATOM 1548 N N . GLN A 1 192 ? 14.384 6.983 -2.586 1.00 93.69 192 GLN A N 1
ATOM 1549 C CA . GLN A 1 192 ? 13.675 5.713 -2.736 1.00 93.69 192 GLN A CA 1
ATOM 1550 C C . GLN A 1 192 ? 14.420 4.550 -2.052 1.00 93.69 192 GLN A C 1
ATOM 1552 O O . GLN A 1 192 ? 13.797 3.719 -1.389 1.00 93.69 192 GLN A O 1
ATOM 1557 N N . ALA A 1 193 ? 15.754 4.514 -2.139 1.00 92.19 193 ALA A N 1
ATOM 1558 C CA . ALA A 1 193 ? 16.573 3.481 -1.491 1.00 92.19 193 ALA A CA 1
ATOM 1559 C C . ALA A 1 193 ? 16.493 3.527 0.031 1.00 92.19 193 ALA A C 1
ATOM 1561 O O . ALA A 1 193 ? 16.532 2.482 0.679 1.00 92.19 193 ALA A O 1
ATOM 1562 N N . PHE A 1 194 ? 16.314 4.717 0.602 1.00 95.56 194 PHE A N 1
ATOM 1563 C CA . PHE A 1 194 ? 16.064 4.874 2.028 1.00 95.56 194 PHE A CA 1
ATOM 1564 C C . PHE A 1 194 ? 14.605 4.610 2.409 1.00 95.56 194 PHE A C 1
ATOM 1566 O O . PHE A 1 194 ? 14.357 3.969 3.431 1.00 95.56 194 PHE A O 1
ATOM 1573 N N . THR A 1 195 ? 13.629 5.078 1.627 1.00 94.69 195 THR A N 1
ATOM 1574 C CA . THR A 1 195 ? 12.213 4.986 2.013 1.00 94.69 195 THR A CA 1
ATOM 1575 C C . THR A 1 195 ? 11.645 3.573 1.919 1.00 94.69 195 THR A C 1
ATOM 1577 O O . THR A 1 195 ? 10.788 3.226 2.737 1.00 94.69 195 THR A O 1
ATOM 1580 N N . ASN A 1 196 ? 12.139 2.747 0.993 1.00 90.81 196 ASN A N 1
ATOM 1581 C CA . ASN A 1 196 ? 11.707 1.357 0.829 1.00 90.81 196 ASN A CA 1
ATOM 1582 C C . ASN A 1 196 ? 11.901 0.513 2.111 1.00 90.81 196 ASN A C 1
ATOM 1584 O O . ASN A 1 196 ? 10.910 0.019 2.654 1.00 90.81 196 ASN A O 1
ATOM 1588 N N . PRO A 1 197 ? 13.119 0.373 2.676 1.00 93.00 197 PRO A N 1
ATOM 1589 C CA . PRO A 1 197 ? 13.310 -0.347 3.937 1.00 93.00 197 PRO A CA 1
ATOM 1590 C C . PRO A 1 197 ? 12.701 0.395 5.137 1.00 93.00 197 PRO A C 1
ATOM 1592 O O . PRO A 1 197 ? 12.282 -0.238 6.111 1.00 93.00 197 PRO A O 1
ATOM 1595 N N . LEU A 1 198 ? 12.610 1.730 5.071 1.00 94.62 198 LEU A N 1
ATOM 1596 C CA . LEU A 1 198 ? 12.019 2.537 6.136 1.00 94.62 198 LEU A CA 1
ATOM 1597 C C . LEU A 1 198 ? 10.536 2.211 6.354 1.00 94.62 198 LEU A C 1
ATOM 1599 O O . LEU A 1 198 ? 10.083 2.268 7.493 1.00 94.62 198 LEU A O 1
ATOM 1603 N N . MET A 1 199 ? 9.795 1.818 5.313 1.00 93.50 199 MET A N 1
ATOM 1604 C CA . MET A 1 199 ? 8.388 1.426 5.448 1.00 93.50 199 MET A CA 1
ATOM 1605 C C . MET A 1 199 ? 8.223 0.257 6.428 1.00 93.50 199 MET A C 1
ATOM 1607 O O . MET A 1 199 ? 7.497 0.373 7.414 1.00 93.50 199 MET A O 1
ATOM 1611 N N . GLY A 1 200 ? 8.967 -0.835 6.221 1.00 90.62 200 GLY A N 1
ATOM 1612 C CA . GLY A 1 200 ? 8.926 -1.996 7.115 1.00 90.62 200 GLY A CA 1
ATOM 1613 C C . GLY A 1 200 ? 9.399 -1.667 8.535 1.00 90.62 200 GLY A C 1
ATOM 1614 O O . GLY A 1 200 ? 8.841 -2.167 9.515 1.00 90.62 200 GLY A O 1
ATOM 1615 N N . PHE A 1 201 ? 10.388 -0.778 8.666 1.00 94.50 201 PHE A N 1
ATOM 1616 C CA . PHE A 1 201 ? 10.839 -0.286 9.966 1.00 94.50 201 PHE A CA 1
ATOM 1617 C C . PHE A 1 201 ? 9.748 0.508 10.699 1.00 94.50 201 PHE A C 1
ATOM 1619 O O . PHE A 1 201 ? 9.475 0.237 11.870 1.00 94.50 201 PHE A O 1
ATOM 1626 N N . LEU A 1 202 ? 9.097 1.463 10.028 1.00 93.31 202 LEU A N 1
ATOM 1627 C CA . LEU A 1 202 ? 8.020 2.261 10.614 1.00 93.31 202 LEU A CA 1
ATOM 1628 C C . LEU A 1 202 ? 6.837 1.379 11.013 1.00 93.31 202 LEU A C 1
ATOM 1630 O O . LEU A 1 202 ? 6.319 1.531 12.121 1.00 93.31 202 LEU A O 1
ATOM 1634 N N . ASP A 1 203 ? 6.474 0.401 10.184 1.00 89.19 203 ASP A N 1
ATOM 1635 C CA . ASP A 1 203 ? 5.426 -0.563 10.514 1.00 89.19 203 ASP A CA 1
ATOM 1636 C C . ASP A 1 203 ? 5.774 -1.352 11.785 1.00 89.19 203 ASP A C 1
ATOM 1638 O O . ASP A 1 203 ? 4.961 -1.460 12.711 1.00 89.19 203 ASP A O 1
ATOM 1642 N N . ALA A 1 204 ? 7.015 -1.838 11.891 1.00 90.44 204 ALA A N 1
ATOM 1643 C CA . ALA A 1 204 ? 7.499 -2.528 13.082 1.00 90.44 204 ALA A CA 1
ATOM 1644 C C . ALA A 1 204 ? 7.476 -1.627 14.330 1.00 90.44 204 ALA A C 1
ATOM 1646 O O . ALA A 1 204 ? 7.094 -2.085 15.410 1.00 90.44 204 ALA A O 1
ATOM 1647 N N . VAL A 1 205 ? 7.822 -0.343 14.201 1.00 91.75 205 VAL A N 1
ATOM 1648 C CA . VAL A 1 205 ? 7.770 0.634 15.301 1.00 91.75 205 VAL A CA 1
ATOM 1649 C C . VAL A 1 205 ? 6.331 0.889 15.748 1.00 91.75 205 VAL A C 1
ATOM 1651 O O . VAL A 1 205 ? 6.044 0.887 16.952 1.00 91.75 205 VAL A O 1
ATOM 1654 N N . VAL A 1 206 ? 5.389 1.070 14.821 1.00 89.50 206 VAL A N 1
ATOM 1655 C CA . VAL A 1 206 ? 3.987 1.331 15.178 1.00 89.50 206 VAL A CA 1
ATOM 1656 C C . VAL A 1 206 ? 3.346 0.093 15.830 1.00 89.50 206 VAL A C 1
ATOM 1658 O O . VAL A 1 206 ? 2.603 0.234 16.809 1.00 89.50 206 VAL A O 1
ATOM 1661 N N . TYR A 1 207 ? 3.676 -1.128 15.389 1.00 83.88 207 TYR A N 1
ATOM 1662 C CA . TYR A 1 207 ? 3.200 -2.357 16.041 1.00 83.88 207 TYR A CA 1
ATOM 1663 C C . TYR A 1 207 ? 3.901 -2.611 17.381 1.00 83.88 207 TYR A C 1
ATOM 1665 O O . TYR A 1 207 ? 3.245 -2.948 18.377 1.00 83.88 207 TYR A O 1
ATOM 1673 N N . GLY A 1 208 ? 5.218 -2.415 17.426 1.00 86.75 208 GLY A N 1
ATOM 1674 C CA . GLY A 1 208 ? 6.067 -2.658 18.591 1.00 86.75 208 GLY A CA 1
ATOM 1675 C C . GLY A 1 208 ? 5.811 -1.686 19.742 1.00 86.75 208 GLY A C 1
ATOM 1676 O O . GLY A 1 208 ? 5.799 -2.095 20.902 1.00 86.75 208 GLY A O 1
ATOM 1677 N N . SER A 1 209 ? 5.496 -0.424 19.437 1.00 85.81 209 SER A N 1
ATOM 1678 C CA . SER A 1 209 ? 5.165 0.615 20.428 1.00 85.81 209 SER A CA 1
ATOM 1679 C C . SER A 1 209 ? 3.821 0.396 21.137 1.00 85.81 209 SER A C 1
ATOM 1681 O O . SER A 1 209 ? 3.460 1.119 22.069 1.00 85.81 209 SER A O 1
ATOM 1683 N N . SER A 1 210 ? 3.050 -0.623 20.747 1.00 80.88 210 SER A N 1
ATOM 1684 C CA . SER A 1 210 ? 1.840 -0.991 21.469 1.00 80.88 210 SER A CA 1
ATOM 1685 C C . SER A 1 210 ? 2.187 -1.472 22.885 1.00 80.88 210 SER A C 1
ATOM 1687 O O . SER A 1 210 ? 2.735 -2.556 23.063 1.00 80.88 210 SER A O 1
ATOM 1689 N N . SER A 1 211 ? 1.805 -0.699 23.909 1.00 68.38 211 SER A N 1
ATOM 1690 C CA . SER A 1 211 ? 2.058 -0.975 25.339 1.00 68.38 211 SER A CA 1
ATOM 1691 C C . SER A 1 211 ? 1.720 -2.409 25.781 1.00 68.38 211 SER A C 1
ATOM 1693 O O . SER A 1 211 ? 2.383 -2.985 26.646 1.00 68.38 211 SER A O 1
ATOM 1695 N N . GLY A 1 212 ? 0.727 -3.033 25.142 1.00 77.19 212 GLY A N 1
ATOM 1696 C CA . GLY A 1 212 ? 0.372 -4.430 25.379 1.00 77.19 212 GLY A CA 1
ATOM 1697 C C . GLY A 1 212 ? 1.424 -5.444 24.912 1.00 77.19 212 GLY A C 1
ATOM 1698 O O . GLY A 1 212 ? 1.561 -6.489 25.545 1.00 77.19 212 GLY A O 1
ATOM 1699 N N . ALA A 1 213 ? 2.165 -5.168 23.835 1.00 78.12 213 ALA A N 1
ATOM 1700 C CA . ALA A 1 213 ? 3.196 -6.060 23.304 1.00 78.12 213 ALA A CA 1
ATOM 1701 C C . ALA A 1 213 ? 4.406 -6.124 24.243 1.00 78.12 213 ALA A C 1
ATOM 1703 O O . ALA A 1 213 ? 4.782 -7.213 24.677 1.00 78.12 213 ALA A O 1
ATOM 1704 N N . TRP A 1 214 ? 4.920 -4.965 24.663 1.00 80.19 214 TRP A N 1
ATOM 1705 C CA . TRP A 1 214 ? 6.023 -4.886 25.623 1.00 80.19 214 TRP A CA 1
ATOM 1706 C C . TRP A 1 214 ? 5.664 -5.526 26.970 1.00 80.19 214 TRP A C 1
ATOM 1708 O O . TRP A 1 214 ? 6.433 -6.309 27.527 1.00 80.19 214 TRP A O 1
ATOM 1718 N N . GLY A 1 215 ? 4.450 -5.272 27.472 1.00 82.31 215 GLY A N 1
ATOM 1719 C CA . GLY A 1 215 ? 3.961 -5.890 28.705 1.00 82.31 215 GLY A CA 1
ATOM 1720 C C . GLY A 1 215 ? 3.787 -7.411 28.607 1.00 82.31 215 GLY A C 1
ATOM 1721 O O . GLY A 1 215 ? 3.971 -8.110 29.603 1.00 82.31 215 GLY A O 1
ATOM 1722 N N . ARG A 1 216 ? 3.436 -7.956 27.433 1.00 81.38 216 ARG A N 1
ATOM 1723 C CA . ARG A 1 216 ? 3.400 -9.413 27.194 1.00 81.38 216 ARG A CA 1
ATOM 1724 C C . ARG A 1 216 ? 4.805 -10.003 27.124 1.00 81.38 216 ARG A C 1
ATOM 1726 O O . ARG A 1 216 ? 5.063 -10.997 27.793 1.00 81.38 216 ARG A O 1
ATOM 1733 N N . TRP A 1 217 ? 5.717 -9.363 26.398 1.00 83.69 217 TRP A N 1
ATOM 1734 C CA . TRP A 1 217 ? 7.110 -9.799 26.299 1.00 83.69 217 TRP A CA 1
ATOM 1735 C C . TRP A 1 217 ? 7.815 -9.797 27.665 1.00 83.69 217 TRP A C 1
ATOM 1737 O O . TRP A 1 217 ? 8.414 -10.797 28.060 1.00 83.69 217 TRP A O 1
ATOM 1747 N N . LYS A 1 218 ? 7.651 -8.726 28.454 1.00 86.06 218 LYS A N 1
ATOM 1748 C CA . LYS A 1 218 ? 8.207 -8.631 29.814 1.00 86.06 218 LYS A CA 1
ATOM 1749 C C . LYS A 1 218 ? 7.637 -9.705 30.748 1.00 86.06 218 LYS A C 1
ATOM 1751 O O . LYS A 1 218 ? 8.367 -10.218 31.590 1.00 86.06 218 LYS A O 1
ATOM 1756 N N . ARG A 1 219 ? 6.355 -10.067 30.596 1.00 81.31 219 ARG A N 1
ATOM 1757 C CA . ARG A 1 219 ? 5.735 -11.183 31.336 1.00 81.31 219 ARG A CA 1
ATOM 1758 C C . ARG A 1 219 ? 6.291 -12.539 30.907 1.00 81.31 219 ARG A C 1
ATOM 1760 O O . ARG A 1 219 ? 6.622 -13.333 31.779 1.00 81.31 219 ARG A O 1
ATOM 1767 N N . SER A 1 220 ? 6.478 -12.756 29.604 1.00 84.25 220 SER A N 1
ATOM 1768 C CA . SER A 1 220 ? 7.094 -13.975 29.066 1.00 84.25 220 SER A CA 1
ATOM 1769 C C . SER A 1 220 ? 8.502 -14.200 29.621 1.00 84.25 220 SER A C 1
ATOM 1771 O O . SER A 1 220 ? 8.840 -15.320 29.982 1.00 84.25 220 SER A O 1
ATOM 1773 N N . LYS A 1 221 ? 9.316 -13.141 29.739 1.00 83.50 221 LYS A N 1
ATOM 1774 C CA . LYS A 1 221 ? 10.671 -13.242 30.307 1.00 83.50 221 LYS A CA 1
ATOM 1775 C C . LYS A 1 221 ? 10.712 -13.505 31.812 1.00 83.50 221 LYS A C 1
ATOM 1777 O O . LYS A 1 221 ? 11.713 -14.011 32.298 1.00 83.50 221 LYS A O 1
ATOM 1782 N N . ARG A 1 222 ? 9.658 -13.175 32.563 1.00 85.12 222 ARG A N 1
ATOM 1783 C CA . ARG A 1 222 ? 9.618 -13.389 34.021 1.00 85.12 222 ARG A CA 1
ATOM 1784 C C . ARG A 1 222 ? 9.312 -14.833 34.425 1.00 85.12 222 ARG A C 1
ATOM 1786 O O . ARG A 1 222 ? 9.117 -15.075 35.608 1.00 85.12 222 ARG A O 1
ATOM 1793 N N . GLY A 1 223 ? 9.195 -15.771 33.479 1.00 71.31 223 GLY A N 1
ATOM 1794 C CA . GLY A 1 223 ? 8.826 -17.157 33.792 1.00 71.31 223 GLY A CA 1
ATOM 1795 C C . GLY A 1 223 ? 7.459 -17.279 34.474 1.00 71.31 223 GLY A C 1
ATOM 1796 O O . GLY A 1 223 ? 7.138 -18.322 35.034 1.00 71.31 223 GLY A O 1
ATOM 1797 N N . SER A 1 224 ? 6.648 -16.215 34.434 1.00 57.88 224 SER A N 1
ATOM 1798 C CA . SER A 1 224 ? 5.269 -16.241 34.889 1.00 57.88 224 SER A CA 1
ATOM 1799 C C . SER A 1 224 ? 4.560 -17.254 34.005 1.00 57.88 224 SER A C 1
ATOM 1801 O O . SER A 1 224 ? 4.186 -16.934 32.874 1.00 57.88 224 SER A O 1
ATOM 1803 N N . LYS A 1 225 ? 4.341 -18.466 34.538 1.00 60.59 225 LYS A N 1
ATOM 1804 C CA . LYS A 1 225 ? 3.186 -19.280 34.151 1.00 60.59 225 LYS A CA 1
ATOM 1805 C C . LYS A 1 225 ? 2.016 -18.310 34.033 1.00 60.59 225 LYS A C 1
ATOM 1807 O O . LYS A 1 225 ? 1.913 -17.376 34.841 1.00 60.59 225 LYS A O 1
ATOM 1812 N N . TRP A 1 226 ? 1.238 -18.441 32.961 1.00 55.50 226 TRP A N 1
ATOM 1813 C CA . TRP A 1 226 ? 0.039 -17.632 32.783 1.00 55.50 226 TRP A CA 1
ATOM 1814 C C . TRP A 1 226 ? -0.666 -17.545 34.133 1.00 55.50 226 TRP A C 1
ATOM 1816 O O . TRP A 1 226 ? -0.853 -18.598 34.736 1.00 55.50 226 TRP A O 1
ATOM 1826 N N . PRO A 1 227 ? -0.958 -16.337 34.647 1.00 57.56 227 PRO A N 1
ATOM 1827 C CA . PRO A 1 227 ? -1.664 -16.225 35.906 1.00 57.56 227 PRO A CA 1
ATOM 1828 C C . PRO A 1 227 ? -2.936 -17.053 35.739 1.00 57.56 227 PRO A C 1
ATOM 1830 O O . PRO A 1 227 ? -3.723 -16.772 34.824 1.00 57.56 227 PRO A O 1
ATOM 1833 N N . ASP A 1 228 ? -3.081 -18.133 36.510 1.00 59.78 228 ASP A N 1
ATOM 1834 C CA . ASP A 1 228 ? -4.213 -19.055 36.393 1.00 59.78 228 ASP A CA 1
ATOM 1835 C C . ASP A 1 228 ? -5.534 -18.279 36.511 1.00 59.78 228 ASP A C 1
ATOM 1837 O O . ASP A 1 228 ? -6.534 -18.643 35.907 1.00 59.78 228 ASP A O 1
ATOM 1841 N N . ASP A 1 229 ? -5.504 -17.111 37.152 1.00 57.88 229 ASP A N 1
ATOM 1842 C CA . ASP A 1 229 ? -6.530 -16.078 37.222 1.00 57.88 229 ASP A CA 1
ATOM 1843 C C . ASP A 1 229 ? -6.994 -15.500 35.867 1.00 57.88 229 ASP A C 1
ATOM 1845 O O . ASP A 1 229 ? -8.161 -15.125 35.752 1.00 57.88 229 ASP A O 1
ATOM 1849 N N . VAL A 1 230 ? -6.177 -15.452 34.808 1.00 63.41 230 VAL A N 1
ATOM 1850 C CA . VAL A 1 230 ? -6.642 -15.052 33.460 1.00 63.41 230 VAL A CA 1
ATOM 1851 C C . VAL A 1 230 ? -7.421 -16.186 32.798 1.00 63.41 230 VAL A C 1
ATOM 1853 O O . VAL A 1 230 ? -8.471 -15.932 32.201 1.00 63.41 230 VAL A O 1
ATOM 1856 N N . VAL A 1 231 ? -6.950 -17.429 32.946 1.00 65.38 231 VAL A N 1
ATOM 1857 C CA . VAL A 1 231 ? -7.656 -18.629 32.469 1.00 65.38 231 VAL A CA 1
ATOM 1858 C C . VAL A 1 231 ? -8.961 -18.808 33.248 1.00 65.38 231 VAL A C 1
ATOM 1860 O O . VAL A 1 231 ? -10.007 -19.006 32.635 1.00 65.38 231 VAL A O 1
ATOM 1863 N N . LEU A 1 232 ? -8.937 -18.601 34.567 1.00 64.31 232 LEU A N 1
ATOM 1864 C CA . LEU A 1 232 ? -10.101 -18.605 35.456 1.00 64.31 232 LEU A CA 1
ATOM 1865 C C . LEU A 1 232 ? -11.092 -17.487 35.130 1.00 64.31 232 LEU A C 1
ATOM 1867 O O . LEU A 1 232 ? -12.297 -17.714 35.123 1.00 64.31 232 LEU A O 1
ATOM 1871 N N . ARG A 1 233 ? -10.634 -16.272 34.803 1.00 71.56 233 ARG A N 1
ATOM 1872 C CA . ARG A 1 233 ? -11.544 -15.199 34.360 1.00 71.56 233 ARG A CA 1
ATOM 1873 C C . ARG A 1 233 ? -12.183 -15.505 33.010 1.00 71.56 233 ARG A C 1
ATOM 1875 O O . ARG A 1 233 ? -13.314 -15.075 32.788 1.00 71.56 233 ARG A O 1
ATOM 1882 N N . TYR A 1 234 ? -11.487 -16.203 32.112 1.00 69.12 234 TYR A N 1
ATOM 1883 C CA . TYR A 1 234 ? -12.050 -16.629 30.829 1.00 69.12 234 TYR A CA 1
ATOM 1884 C C . TYR A 1 234 ? -13.034 -17.792 31.005 1.00 69.12 234 TYR A C 1
ATOM 1886 O O . TYR A 1 234 ? -14.138 -17.737 30.461 1.00 69.12 234 TYR A O 1
ATOM 1894 N N . SER A 1 235 ? -12.685 -18.790 31.822 1.00 73.25 235 SER A N 1
ATOM 1895 C CA . SER A 1 235 ? -13.547 -19.937 32.120 1.00 73.25 235 SER A CA 1
ATOM 1896 C C . SER A 1 235 ? -14.801 -19.512 32.883 1.00 73.25 235 SER A C 1
ATOM 1898 O O . SER A 1 235 ? -15.898 -19.909 32.502 1.00 73.25 235 SER A O 1
ATOM 1900 N N . ASN A 1 236 ? -14.686 -18.605 33.857 1.00 75.56 236 ASN A N 1
ATOM 1901 C CA . ASN A 1 236 ? -15.836 -18.061 34.582 1.00 75.56 236 ASN A CA 1
ATOM 1902 C C . ASN A 1 236 ? -16.752 -17.224 33.680 1.00 75.56 236 ASN A C 1
ATOM 1904 O O . ASN A 1 236 ? -17.968 -17.265 33.849 1.00 75.56 236 ASN A O 1
ATOM 1908 N N . ARG A 1 237 ? -16.214 -16.507 32.680 1.00 76.94 237 ARG A N 1
ATOM 1909 C CA . ARG A 1 237 ? -17.042 -15.783 31.696 1.00 76.94 237 ARG A CA 1
ATOM 1910 C C . ARG A 1 237 ? -17.801 -16.731 30.766 1.00 76.94 237 ARG A C 1
ATOM 1912 O O . ARG A 1 237 ? -18.958 -16.469 30.457 1.00 76.94 237 ARG A O 1
ATOM 1919 N N . LEU A 1 238 ? -17.170 -17.829 30.346 1.00 70.19 238 LEU A N 1
ATOM 1920 C CA . LEU A 1 238 ? -17.826 -18.877 29.558 1.00 70.19 238 LEU A CA 1
ATOM 1921 C C . LEU A 1 238 ? -18.905 -19.598 30.372 1.00 70.19 238 LEU A C 1
ATOM 1923 O O . LEU A 1 238 ? -20.003 -19.811 29.867 1.00 70.19 238 LEU A O 1
ATOM 1927 N N . ARG A 1 239 ? -18.629 -19.900 31.646 1.00 74.56 239 ARG A N 1
ATOM 1928 C CA . ARG A 1 239 ? -19.595 -20.525 32.558 1.00 74.56 239 ARG A CA 1
ATOM 1929 C C . ARG A 1 239 ? -20.815 -19.634 32.779 1.00 74.56 239 ARG A C 1
ATOM 1931 O O . ARG A 1 239 ? -21.932 -20.114 32.659 1.00 74.56 239 ARG A O 1
ATOM 1938 N N . LYS A 1 240 ? -20.598 -18.331 32.988 1.00 72.94 240 LYS A N 1
ATOM 1939 C CA . LYS A 1 240 ? -21.675 -17.348 33.162 1.00 72.94 240 LYS A CA 1
ATOM 1940 C C . LYS A 1 240 ? -22.530 -17.181 31.898 1.00 72.94 240 LYS A C 1
ATOM 1942 O O . LYS A 1 240 ? -23.744 -17.125 32.009 1.00 72.94 240 LYS A O 1
ATOM 1947 N N . ASN A 1 241 ? -21.922 -17.193 30.708 1.00 66.12 241 ASN A N 1
ATOM 1948 C CA . ASN A 1 241 ? -22.663 -17.153 29.437 1.00 66.12 241 ASN A CA 1
ATOM 1949 C C . ASN A 1 241 ? -23.431 -18.452 29.124 1.00 66.12 241 ASN A C 1
ATOM 1951 O O . ASN A 1 241 ? -24.405 -18.396 28.384 1.00 66.12 241 ASN A O 1
ATOM 1955 N N . ASN A 1 242 ? -23.000 -19.604 29.650 1.00 69.38 242 ASN A N 1
ATOM 1956 C CA . ASN A 1 242 ? -23.715 -20.880 29.503 1.00 69.38 242 ASN A CA 1
ATOM 1957 C C . ASN A 1 242 ? -24.780 -21.106 30.591 1.00 69.38 242 ASN A C 1
ATOM 1959 O O . ASN A 1 242 ? -25.596 -22.010 30.448 1.00 69.38 242 ASN A O 1
ATOM 1963 N N . GLN A 1 243 ? -24.751 -20.331 31.679 1.00 65.88 243 GLN A N 1
ATOM 1964 C CA . GLN A 1 243 ? -25.699 -20.429 32.791 1.00 65.88 243 GLN A CA 1
ATOM 1965 C C . GLN A 1 243 ? -26.840 -19.417 32.729 1.00 65.88 243 GLN A C 1
ATOM 1967 O O . GLN A 1 243 ? -27.719 -19.525 33.572 1.00 65.88 243 GLN A O 1
ATOM 1972 N N . GLU A 1 244 ? -26.866 -18.471 31.780 1.00 57.91 244 GLU A N 1
ATOM 1973 C CA . GLU A 1 244 ? -28.097 -17.720 31.504 1.00 57.91 244 GLU A CA 1
ATOM 1974 C C . GLU A 1 244 ? -29.125 -18.699 30.914 1.00 57.91 244 GLU A C 1
ATOM 1976 O O . GLU A 1 244 ? -28.970 -19.123 29.763 1.00 57.91 244 GLU A O 1
ATOM 1981 N N . PRO A 1 245 ? -30.144 -19.119 31.690 1.00 55.16 245 PRO A N 1
ATOM 1982 C CA . PRO A 1 245 ? -31.147 -20.044 31.206 1.00 55.16 245 PRO A CA 1
ATOM 1983 C C . PRO A 1 245 ? -31.971 -19.330 30.136 1.00 55.16 245 PRO A C 1
ATOM 1985 O O . PRO A 1 245 ? -32.242 -18.131 30.226 1.00 55.16 245 PRO A O 1
ATOM 1988 N N . LEU A 1 246 ? -32.429 -20.081 29.139 1.00 58.78 246 LEU A N 1
ATOM 1989 C CA . LEU A 1 246 ? -33.424 -19.659 28.147 1.00 58.78 246 LEU A CA 1
ATOM 1990 C C . LEU A 1 246 ? -34.816 -19.414 28.787 1.00 58.78 246 LEU A C 1
ATOM 1992 O O . LEU A 1 246 ? -35.836 -19.732 28.190 1.00 58.78 246 LEU A O 1
ATOM 1996 N N . GLU A 1 247 ? -34.894 -18.832 29.986 1.00 57.62 247 GLU A N 1
ATOM 1997 C CA . GLU A 1 247 ? -36.142 -18.525 30.707 1.00 57.62 247 GLU A CA 1
ATOM 1998 C C . GLU A 1 247 ? -36.944 -17.373 30.069 1.00 57.62 247 GLU A C 1
ATOM 2000 O O . GLU A 1 247 ? -38.052 -17.058 30.491 1.00 57.62 247 GLU A O 1
ATOM 2005 N N . GLY A 1 248 ? -36.419 -16.756 29.006 1.00 55.56 248 GLY A N 1
ATOM 2006 C CA . GLY A 1 248 ? -37.076 -15.678 28.267 1.00 55.56 248 GLY A CA 1
ATOM 2007 C C . GLY A 1 248 ? -37.784 -16.086 26.973 1.00 55.56 248 GLY A C 1
ATOM 2008 O O . GLY A 1 248 ? -38.325 -15.205 26.303 1.00 55.56 248 GLY A O 1
ATOM 2009 N N . VAL A 1 249 ? -37.802 -17.368 26.580 1.00 58.72 249 VAL A N 1
ATOM 2010 C CA . VAL A 1 249 ? -38.650 -17.818 25.460 1.00 58.72 249 VAL A CA 1
ATOM 2011 C C . VAL A 1 249 ? -40.076 -17.957 25.989 1.00 58.72 249 VAL A C 1
ATOM 2013 O O . VAL A 1 249 ? -40.552 -19.051 26.277 1.00 58.72 249 VAL A O 1
ATOM 2016 N N . ARG A 1 250 ? -40.760 -16.815 26.152 1.00 57.91 250 ARG A N 1
ATOM 2017 C CA . ARG A 1 250 ? -42.219 -16.791 26.285 1.00 57.91 250 ARG A CA 1
ATOM 2018 C C . ARG A 1 250 ? -42.785 -17.533 25.084 1.00 57.91 250 ARG A C 1
ATOM 2020 O O . ARG A 1 250 ? -42.672 -17.068 23.951 1.00 57.91 250 ARG A O 1
ATOM 2027 N N . THR A 1 251 ? -43.372 -18.688 25.357 1.00 57.78 251 THR A N 1
ATOM 2028 C CA . THR A 1 251 ? -44.299 -19.384 24.476 1.00 57.78 251 THR A CA 1
ATOM 2029 C C . THR A 1 251 ? -45.262 -18.359 23.888 1.00 57.78 251 THR A C 1
ATOM 2031 O O . THR A 1 251 ? -45.991 -17.692 24.627 1.00 57.78 251 THR A O 1
ATOM 2034 N N . ALA A 1 252 ? -45.213 -18.181 22.568 1.00 53.53 252 ALA A N 1
ATOM 2035 C CA . ALA A 1 252 ? -46.195 -17.378 21.863 1.00 53.53 252 ALA A CA 1
ATOM 2036 C C . ALA A 1 252 ? -47.588 -17.967 22.150 1.00 53.53 252 ALA A C 1
ATOM 2038 O O . ALA A 1 252 ? -47.740 -19.190 22.075 1.00 53.53 252 ALA A O 1
ATOM 2039 N N . PRO A 1 253 ? -48.591 -17.148 22.501 1.00 59.34 253 PRO A N 1
ATOM 2040 C CA . PRO A 1 253 ? -49.954 -17.633 22.609 1.00 59.34 253 PRO A CA 1
ATOM 2041 C C . PRO A 1 253 ? -50.386 -18.175 21.246 1.00 59.34 253 PRO A C 1
ATOM 2043 O O . PRO A 1 253 ? -50.233 -17.518 20.215 1.00 59.34 253 PRO A O 1
ATOM 2046 N N . SER A 1 254 ? -50.896 -19.401 21.256 1.00 53.38 254 SER A N 1
ATOM 2047 C CA . SER A 1 254 ? -51.555 -20.050 20.134 1.00 53.38 254 SER A CA 1
ATOM 2048 C C . SER A 1 254 ? -52.766 -19.216 19.714 1.00 53.38 254 SER A C 1
ATOM 2050 O O . SER A 1 254 ? -53.837 -19.300 20.308 1.00 53.38 254 SER A O 1
ATOM 2052 N N . ALA A 1 255 ? -52.590 -18.383 18.689 1.00 55.28 255 ALA A N 1
ATOM 2053 C CA . ALA A 1 255 ? -53.698 -17.730 18.013 1.00 55.28 255 ALA A CA 1
ATOM 2054 C C . ALA A 1 255 ? -54.445 -18.790 17.192 1.00 55.28 255 ALA A C 1
ATOM 2056 O O . ALA A 1 255 ? -53.969 -19.248 16.153 1.00 55.28 255 ALA A O 1
ATOM 2057 N N . SER A 1 256 ? -55.606 -19.203 17.691 1.00 57.56 256 SER A N 1
ATOM 2058 C CA . SER A 1 256 ? -56.599 -19.970 16.951 1.00 57.56 256 SER A CA 1
ATOM 2059 C C . SER A 1 256 ? -57.160 -19.108 15.816 1.00 57.56 256 SER A C 1
ATOM 2061 O O . SER A 1 256 ? -58.021 -18.254 16.009 1.00 57.56 256 SER A O 1
ATOM 2063 N N . VAL A 1 257 ? -56.655 -19.330 14.604 1.00 55.62 257 VAL A N 1
ATOM 2064 C CA . VAL A 1 257 ? -57.210 -18.753 13.377 1.00 55.62 257 VAL A CA 1
ATOM 2065 C C . VAL A 1 257 ? -58.347 -19.657 12.901 1.00 55.62 257 VAL A C 1
ATOM 2067 O O . VAL A 1 257 ? -58.147 -20.562 12.098 1.00 55.62 257 VAL A O 1
ATOM 2070 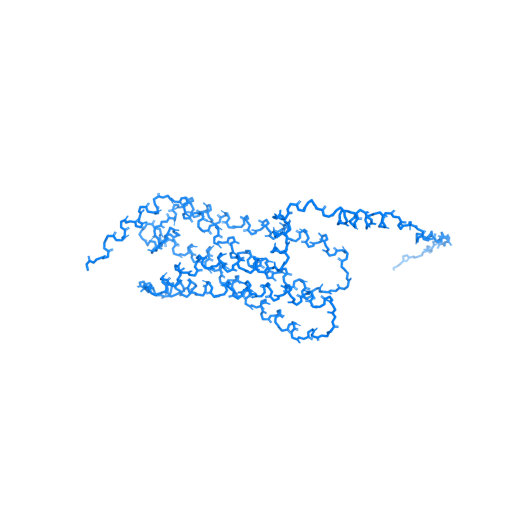N N . HIS A 1 258 ? -59.550 -19.416 13.417 1.00 56.59 258 HIS A N 1
ATOM 2071 C CA . HIS A 1 258 ? -60.790 -19.779 12.733 1.00 56.59 258 HIS A CA 1
ATOM 2072 C C . HIS A 1 258 ? -61.411 -18.493 12.187 1.00 56.59 258 HIS A C 1
ATOM 2074 O O . HIS A 1 258 ? -61.986 -17.703 12.930 1.00 56.59 258 HIS A O 1
ATOM 2080 N N . GLY A 1 259 ? -61.266 -18.284 10.880 1.00 57.97 259 GLY A N 1
ATOM 2081 C CA . GLY A 1 259 ? -61.951 -17.243 10.122 1.00 57.97 259 GLY A CA 1
ATOM 2082 C C . GLY A 1 259 ? -62.381 -17.807 8.762 1.00 57.97 259 GLY A C 1
ATOM 2083 O O . GLY A 1 259 ? -61.579 -18.503 8.137 1.00 57.97 259 GLY A O 1
ATOM 2084 N N . PRO A 1 260 ? -63.633 -17.585 8.326 1.00 59.81 260 PRO A N 1
ATOM 2085 C CA . PRO A 1 260 ? -64.188 -18.181 7.116 1.00 59.81 260 PRO A CA 1
ATOM 2086 C C . PRO A 1 260 ? -63.654 -17.530 5.833 1.00 59.81 260 PRO A C 1
ATOM 2088 O O . PRO A 1 260 ? -63.354 -16.339 5.785 1.00 59.81 260 PRO A O 1
ATOM 2091 N N . ILE A 1 261 ? -63.577 -18.354 4.789 1.00 49.12 261 ILE A N 1
ATOM 2092 C CA . ILE A 1 261 ? -63.204 -18.014 3.414 1.00 49.12 261 ILE A CA 1
ATOM 2093 C C . ILE A 1 261 ? -64.330 -17.176 2.782 1.00 49.12 261 ILE A C 1
ATOM 2095 O O . ILE A 1 261 ? -65.448 -17.684 2.680 1.00 49.12 261 ILE A O 1
ATOM 2099 N N . PRO A 1 262 ? -64.075 -15.945 2.300 1.00 55.59 262 PRO A N 1
ATOM 2100 C CA . PRO A 1 262 ? -64.997 -15.262 1.413 1.00 55.59 262 PRO A CA 1
ATOM 2101 C C . PRO A 1 262 ? -64.726 -15.702 -0.028 1.00 55.59 262 PRO A C 1
ATOM 2103 O O . PRO A 1 262 ? -63.738 -15.327 -0.656 1.00 55.59 262 PRO A O 1
ATOM 2106 N N . THR A 1 263 ? -65.632 -16.521 -0.548 1.00 64.44 263 THR A N 1
ATOM 2107 C CA . THR A 1 263 ? -65.920 -16.627 -1.979 1.00 64.44 263 THR A CA 1
ATOM 2108 C C . THR A 1 263 ? -66.559 -15.326 -2.447 1.00 64.44 263 THR A C 1
ATOM 2110 O O . THR A 1 263 ? -67.514 -14.922 -1.804 1.00 64.44 263 THR A O 1
ATOM 2113 N N . HIS A 1 264 ? -66.050 -14.701 -3.511 1.00 52.09 264 HIS A N 1
ATOM 2114 C CA . HIS A 1 264 ? -66.700 -13.791 -4.482 1.00 52.09 264 HIS A CA 1
ATOM 2115 C C . HIS A 1 264 ? -65.567 -13.011 -5.177 1.00 52.09 264 HIS A C 1
ATOM 2117 O O . HIS A 1 264 ? -64.588 -12.659 -4.534 1.00 52.09 264 HIS A O 1
ATOM 2123 N N . ALA A 1 265 ? -65.589 -12.645 -6.448 1.00 48.59 265 ALA A N 1
ATOM 2124 C CA . ALA A 1 265 ? -66.360 -13.024 -7.617 1.00 48.59 265 ALA A CA 1
ATOM 2125 C C . ALA A 1 265 ? -65.594 -12.400 -8.799 1.00 48.59 265 ALA A C 1
ATOM 2127 O O . ALA A 1 265 ? -64.947 -11.364 -8.654 1.00 48.59 265 ALA A O 1
ATOM 2128 N N . TRP A 1 266 ? -65.658 -13.055 -9.946 1.00 52.06 266 TRP A N 1
ATOM 2129 C CA . TRP A 1 266 ? -65.263 -12.512 -11.238 1.00 52.06 266 TRP A CA 1
ATOM 2130 C C . TRP A 1 266 ? -66.080 -11.256 -11.560 1.00 52.06 266 TRP A C 1
ATOM 2132 O O . TRP A 1 266 ? -67.298 -11.339 -11.427 1.00 52.06 266 TRP A O 1
ATOM 2142 N N . VAL A 1 267 ? -65.427 -10.163 -11.977 1.00 54.00 267 VAL A N 1
ATOM 2143 C CA . VAL A 1 267 ? -65.628 -9.404 -13.238 1.00 54.00 267 VAL A CA 1
ATOM 2144 C C . VAL A 1 267 ? -64.385 -8.548 -13.468 1.00 54.00 267 VAL A C 1
ATOM 2146 O O . VAL A 1 267 ? -63.982 -7.841 -12.518 1.00 54.00 267 VAL A O 1
#

Secondary structure (DSSP, 8-state):
--SHHHHHHHHHHTT-HHHHHHHHHHHHHHHHHHHHHHHHHHHHHHT--S-HHHHHHHHHHHHHHHHHHHHHTTHHHHHHHHHTT-EEEETTEEEE---TTT-TTHHHHHIIIIIHHHHHHHHHHHHHHHHHHHHHHHT-S--HHHHHHHHHHHHHHHHHHHHHHHHHHHHHHHHHHHHSTT---HHHHHHHHHHHHHHHHHHHHHHHT-HHHHHHHHHHHTT----HHHHHHHHHHHHHHHHS-STT-------------------

Sequence (267 aa):
MSAGLCTQCASAVCSGREYGVQQYYFEAVAVLGTSAISTYLIRIFVFSSPLAKRRGQQDKKLIRRLGLFMYVVPLFPAAYIYAQQGFGYSTLWCWVECDLEYFPQGCVWRQTLFYYELYGVFLYNAATYIVVVVLLRRVNMGGERQEYNTRVARKLSLYLLAFVICWTAPCVNRLLQSTVPDFSNQYLDLAQAFTNPLMGFLDAVVYGSSSGAWGRWKRSKRGSKWPDDVVLRYSNRLRKNNQEPLEGVRTAPSASVHGPIPTHAWV

Radius of gyration: 27.75 Å; chains: 1; bounding box: 101×37×65 Å

pLDDT: mean 82.98, std 13.95, range [46.88, 97.75]

Organism: NCBI:txid797122